Protein AF-A0AAX3ZYY3-F1 (afdb_monomer_lite)

Sequence (184 aa):
MIHAPAPELSEALLTHHAHDLWTPAPGLGPAYARIHLHLISGIQDDSELASTTGYSLRTVAAAKRVFQRLRLLPTTRSTDQTRRLQLHTAAQQIGVSGVLAARALRHVTERELFAWWTAELEWRRRPGKKRSGPRRHASDAIALPIEASPRARYGRFPTIGGRADYATARRIVTNYRSPRILAA

Organism: Rhodococcus erythropolis (NCBI:txid1833)

pLDDT: mean 82.77, std 15.9, range [35.09, 95.88]

Secondary structure (DSSP, 8-state):
---PPPP---HHHHHHHTSGGGSSSSS-HHHHHHHHHHHHTT---HHHHHHHH---HHHHHHHHHHHHHTT-S--TT--HHHHHHHHHHHHHHHT-TTHHHHHHHHHHHHHHHHHHHHHHHHHHH-TT----------TT----SPPPPHHHHH-SPPEETTEE-HHHHHHHHHHHHS------

Structure (mmCIF, N/CA/C/O backbone):
data_AF-A0AAX3ZYY3-F1
#
_entry.id   AF-A0AAX3ZYY3-F1
#
loop_
_atom_site.group_PDB
_atom_site.id
_atom_site.type_symbol
_atom_site.label_atom_id
_atom_site.label_alt_id
_atom_site.label_comp_id
_atom_site.label_asym_id
_atom_site.label_entity_id
_atom_site.label_seq_id
_atom_site.pdbx_PDB_ins_code
_atom_site.Cartn_x
_atom_site.Cartn_y
_atom_site.Cartn_z
_atom_site.occupancy
_atom_site.B_iso_or_equiv
_atom_site.auth_seq_id
_atom_site.auth_comp_id
_atom_site.auth_asym_id
_atom_site.auth_atom_id
_atom_site.pdbx_PDB_model_num
ATOM 1 N N . MET A 1 1 ? -33.308 5.688 1.028 1.00 37.75 1 MET A N 1
ATOM 2 C CA . MET A 1 1 ? -31.892 5.556 1.438 1.00 37.75 1 MET A CA 1
ATOM 3 C C . MET A 1 1 ? -31.294 6.949 1.491 1.00 37.75 1 MET A C 1
ATOM 5 O O . MET A 1 1 ? -31.029 7.518 0.443 1.00 37.75 1 MET A O 1
ATOM 9 N N . ILE A 1 2 ? -31.160 7.529 2.683 1.00 37.53 2 ILE A N 1
ATOM 10 C CA . ILE A 1 2 ? -30.456 8.802 2.861 1.00 37.53 2 ILE A CA 1
ATOM 11 C C . ILE A 1 2 ? -28.979 8.427 2.989 1.00 37.53 2 ILE A C 1
ATOM 13 O O . ILE A 1 2 ? -28.574 7.853 3.997 1.00 37.53 2 ILE A O 1
ATOM 17 N N . HIS A 1 3 ? -28.198 8.634 1.929 1.00 38.53 3 HIS A N 1
ATOM 18 C CA . HIS A 1 3 ? -26.747 8.535 2.029 1.00 38.53 3 HIS A CA 1
ATOM 19 C C . HIS A 1 3 ? -26.282 9.648 2.970 1.00 38.53 3 HIS A C 1
ATOM 21 O O . HIS A 1 3 ? -26.463 10.824 2.663 1.00 38.53 3 HIS A O 1
ATOM 27 N N . ALA A 1 4 ? -25.722 9.274 4.123 1.00 44.00 4 ALA A N 1
ATOM 28 C CA . ALA A 1 4 ? -24.971 10.204 4.956 1.00 44.00 4 ALA A CA 1
ATOM 29 C C . ALA A 1 4 ? -23.940 10.940 4.075 1.00 44.00 4 ALA A C 1
ATOM 31 O O . ALA A 1 4 ? -23.325 10.291 3.216 1.00 44.00 4 ALA A O 1
ATOM 32 N N . PRO A 1 5 ? -23.776 12.267 4.238 1.00 44.28 5 PRO A N 1
ATOM 33 C CA . PRO A 1 5 ? -22.807 13.029 3.463 1.00 44.28 5 PRO A CA 1
ATOM 34 C C . PRO A 1 5 ? -21.430 12.382 3.611 1.00 44.28 5 PRO A C 1
ATOM 36 O O . PRO A 1 5 ? -21.065 11.914 4.693 1.00 44.28 5 PRO A O 1
ATOM 39 N N . ALA A 1 6 ? -20.684 12.303 2.507 1.00 51.22 6 ALA A N 1
ATOM 40 C CA . ALA A 1 6 ? -19.315 11.816 2.557 1.00 51.22 6 ALA A CA 1
ATOM 41 C C . ALA A 1 6 ? -18.558 12.678 3.582 1.00 51.22 6 ALA A C 1
ATOM 43 O O . ALA A 1 6 ? -18.568 13.900 3.438 1.00 51.22 6 ALA A O 1
ATOM 44 N N . PRO A 1 7 ? -17.968 12.086 4.636 1.00 56.03 7 PRO A N 1
ATOM 45 C CA . PRO A 1 7 ? -17.267 12.871 5.638 1.00 56.03 7 PRO A CA 1
ATOM 46 C C . PRO A 1 7 ? -16.148 13.653 4.953 1.00 56.03 7 PRO A C 1
ATOM 48 O O . PRO A 1 7 ? -15.439 13.090 4.111 1.00 56.03 7 PRO A O 1
ATOM 51 N N . GLU A 1 8 ? -16.008 14.929 5.319 1.00 59.06 8 GLU A N 1
ATOM 52 C CA . GLU A 1 8 ? -14.867 15.775 4.964 1.00 59.06 8 GLU A CA 1
ATOM 53 C C . GLU A 1 8 ? -13.578 14.953 5.131 1.00 59.06 8 GLU A C 1
ATOM 55 O O . GLU A 1 8 ? -13.312 14.387 6.199 1.00 59.06 8 GLU A O 1
ATOM 60 N N . LEU A 1 9 ? -12.813 14.806 4.047 1.00 64.31 9 LEU A N 1
ATOM 61 C CA . LEU A 1 9 ? -11.576 14.028 4.039 1.00 64.31 9 LEU A CA 1
ATOM 62 C C . LEU A 1 9 ? -10.519 14.769 4.861 1.00 64.31 9 LEU A C 1
ATOM 64 O O . LEU A 1 9 ? -9.727 15.539 4.325 1.00 64.31 9 LEU A O 1
ATOM 68 N N . SER A 1 10 ? -10.504 14.536 6.171 1.00 79.44 10 SER A N 1
ATOM 69 C CA . SER A 1 10 ? -9.480 15.102 7.042 1.00 79.44 10 SER A CA 1
ATOM 70 C C . SER A 1 10 ? -8.121 14.451 6.776 1.00 79.44 10 SER A C 1
ATOM 72 O O . SER A 1 10 ? -8.015 13.252 6.490 1.00 79.44 10 SER A O 1
ATOM 74 N N . GLU A 1 11 ? -7.049 15.229 6.914 1.00 84.12 11 GLU A N 1
ATOM 75 C CA . GLU A 1 11 ? -5.672 14.728 6.815 1.00 84.12 11 GLU A CA 1
ATOM 76 C C . GLU A 1 11 ? -5.413 13.582 7.808 1.00 84.12 11 GLU A C 1
ATOM 78 O O . GLU A 1 11 ? -4.736 12.603 7.482 1.00 84.12 11 GLU A O 1
ATOM 83 N N . ALA A 1 12 ? -6.031 13.650 8.991 1.00 83.31 12 ALA A N 1
ATOM 84 C CA . ALA A 1 12 ? -5.991 12.591 9.993 1.00 83.31 12 ALA A CA 1
ATOM 85 C C . ALA A 1 12 ? -6.599 11.277 9.474 1.00 83.31 12 ALA A C 1
ATOM 87 O O . ALA A 1 12 ? -6.018 10.209 9.682 1.00 83.31 12 ALA A O 1
ATOM 88 N N . LEU A 1 13 ? -7.727 11.341 8.756 1.00 85.94 13 LEU A N 1
ATOM 89 C CA . LEU A 1 13 ? -8.352 10.168 8.148 1.00 85.94 13 LEU A CA 1
ATOM 90 C C . LEU A 1 13 ? -7.458 9.571 7.064 1.00 85.94 13 LEU A C 1
ATOM 92 O O . LEU A 1 13 ? -7.196 8.369 7.092 1.00 85.94 13 LEU A O 1
ATOM 96 N N . LEU A 1 14 ? -6.956 10.392 6.139 1.00 88.69 14 LEU A N 1
ATOM 97 C CA . LEU A 1 14 ? -6.084 9.921 5.059 1.00 88.69 14 LEU A CA 1
ATOM 98 C C . LEU A 1 14 ? -4.802 9.284 5.606 1.00 88.69 14 LEU A C 1
ATOM 100 O O . LEU A 1 14 ? -4.444 8.176 5.209 1.00 88.69 14 LEU A O 1
ATOM 104 N N . THR A 1 15 ? -4.165 9.938 6.578 1.00 89.44 15 THR A N 1
ATOM 105 C CA . THR A 1 15 ? -2.960 9.431 7.245 1.00 89.44 15 THR A CA 1
ATOM 106 C C . THR A 1 15 ? -3.237 8.117 7.967 1.00 89.44 15 THR A C 1
ATOM 108 O O . THR A 1 15 ? -2.436 7.186 7.890 1.00 89.44 15 THR A O 1
ATOM 111 N N . HIS A 1 16 ? -4.384 8.004 8.641 1.00 90.69 16 HIS A N 1
ATOM 112 C CA . HIS A 1 16 ? -4.760 6.768 9.314 1.00 90.69 16 HIS A CA 1
ATOM 113 C C . HIS A 1 16 ? -4.977 5.624 8.319 1.00 90.69 16 HIS A C 1
ATOM 115 O O . HIS A 1 16 ? -4.446 4.534 8.519 1.00 90.69 16 HIS A O 1
ATOM 121 N N . HIS A 1 17 ? -5.707 5.884 7.231 1.00 91.25 17 HIS A N 1
ATOM 122 C CA . HIS A 1 17 ? -6.009 4.915 6.175 1.00 91.25 17 HIS A CA 1
ATOM 123 C C . HIS A 1 17 ? -4.787 4.498 5.346 1.00 91.25 17 HIS A C 1
ATOM 125 O O . HIS A 1 17 ? -4.808 3.424 4.749 1.00 91.25 17 HIS A O 1
ATOM 131 N N . ALA A 1 18 ? -3.723 5.304 5.327 1.00 90.75 18 ALA A N 1
ATOM 132 C CA . ALA A 1 18 ? -2.483 5.003 4.616 1.00 90.75 18 ALA A CA 1
ATOM 133 C C . ALA A 1 18 ? -1.653 3.870 5.255 1.00 90.75 18 ALA A C 1
ATOM 135 O O . ALA A 1 18 ? -0.623 3.486 4.706 1.00 90.75 18 ALA A O 1
ATOM 136 N N . HIS A 1 19 ? -2.068 3.327 6.403 1.00 92.94 19 HIS A N 1
ATOM 137 C CA . HIS A 1 19 ? -1.375 2.214 7.046 1.00 92.94 19 HIS A CA 1
ATOM 138 C C . HIS A 1 19 ? -1.683 0.861 6.373 1.00 92.94 19 HIS A C 1
ATOM 140 O O . HIS A 1 19 ? -2.838 0.551 6.077 1.00 92.94 19 HIS A O 1
ATOM 146 N N . ASP A 1 20 ? -0.663 0.004 6.222 1.00 93.19 20 ASP A N 1
ATOM 147 C CA . ASP A 1 20 ? -0.745 -1.307 5.547 1.00 93.19 20 ASP A CA 1
ATOM 148 C C . ASP A 1 20 ? -1.885 -2.207 6.057 1.00 93.19 20 ASP A C 1
ATOM 150 O O . ASP A 1 20 ? -2.526 -2.919 5.281 1.00 93.19 20 ASP A O 1
ATOM 154 N N . LEU A 1 21 ? -2.164 -2.141 7.363 1.00 94.75 21 LEU A N 1
ATOM 155 C CA . LEU A 1 21 ? -3.219 -2.899 8.047 1.00 94.75 21 LEU A CA 1
ATOM 156 C C . LEU A 1 21 ? -4.602 -2.743 7.392 1.00 94.75 21 LEU A C 1
ATOM 158 O O . LEU A 1 21 ? -5.407 -3.676 7.401 1.00 94.75 21 LEU A O 1
ATOM 162 N N . TRP A 1 22 ? -4.876 -1.571 6.820 1.00 95.06 22 TRP A N 1
ATOM 163 C CA . TRP A 1 22 ? -6.176 -1.218 6.252 1.00 95.06 22 TRP A CA 1
ATOM 164 C C . TRP A 1 22 ? -6.321 -1.585 4.779 1.00 95.06 22 TRP A C 1
ATOM 166 O O . TRP A 1 22 ? -7.361 -1.313 4.172 1.00 95.06 22 TRP A O 1
ATOM 176 N N . THR A 1 23 ? -5.307 -2.224 4.194 1.00 92.25 23 THR A N 1
ATOM 177 C CA . THR A 1 23 ? -5.391 -2.735 2.828 1.00 92.25 23 THR A CA 1
ATOM 178 C C . THR A 1 23 ? -6.540 -3.753 2.733 1.00 92.25 23 THR A C 1
ATOM 180 O O . THR A 1 23 ? -6.694 -4.578 3.637 1.00 92.25 23 THR A O 1
ATOM 183 N N . PRO A 1 24 ? -7.363 -3.732 1.667 1.00 88.69 24 PRO A N 1
ATOM 184 C CA . PRO A 1 24 ? -8.298 -4.822 1.386 1.00 88.69 24 PRO A CA 1
ATOM 185 C C . PRO A 1 24 ? -7.553 -6.161 1.297 1.00 88.69 24 PRO A C 1
ATOM 187 O O . PRO A 1 24 ? -6.390 -6.151 0.902 1.00 88.69 24 PRO A O 1
ATOM 190 N N . ALA A 1 25 ? -8.218 -7.260 1.676 1.00 83.62 25 ALA A N 1
ATOM 191 C CA . ALA A 1 25 ? -7.720 -8.643 1.773 1.00 83.62 25 ALA A CA 1
ATOM 192 C C . ALA A 1 25 ? -6.275 -8.880 1.252 1.00 83.62 25 ALA A C 1
ATOM 194 O O . ALA A 1 25 ? -6.029 -8.718 0.053 1.00 83.62 25 ALA A O 1
ATOM 195 N N . PRO A 1 26 ? -5.321 -9.287 2.118 1.00 84.81 26 PRO A N 1
ATOM 196 C CA . PRO A 1 26 ? -5.533 -9.956 3.409 1.00 84.81 26 PRO A CA 1
ATOM 197 C C . PRO A 1 26 ? -5.640 -9.040 4.648 1.00 84.81 26 PRO A C 1
ATOM 199 O O . PRO A 1 26 ? -5.722 -9.546 5.762 1.00 84.81 26 PRO A O 1
ATOM 202 N N . GLY A 1 27 ? -5.652 -7.711 4.490 1.00 90.88 27 GLY A N 1
ATOM 203 C CA . GLY A 1 27 ? -5.801 -6.781 5.620 1.00 90.88 27 GLY A CA 1
ATOM 204 C C . GLY A 1 27 ? -7.240 -6.629 6.132 1.00 90.88 27 GLY A C 1
ATOM 205 O O . GLY A 1 27 ? -8.172 -7.276 5.651 1.00 90.88 27 GLY A O 1
ATOM 206 N N . LEU A 1 28 ? -7.427 -5.741 7.115 1.00 92.81 28 LEU A N 1
ATOM 207 C CA . LEU A 1 28 ? -8.724 -5.491 7.767 1.00 92.81 28 LEU A CA 1
ATOM 208 C C . LEU A 1 28 ? -9.665 -4.610 6.930 1.00 92.81 28 LEU A C 1
ATOM 210 O O . LEU A 1 28 ? -10.875 -4.584 7.156 1.00 92.81 28 LEU A O 1
ATOM 214 N N . GLY A 1 29 ? -9.116 -3.892 5.952 1.00 93.50 29 GLY A N 1
ATOM 215 C CA . GLY A 1 29 ? -9.883 -3.049 5.047 1.00 93.50 29 GLY A CA 1
ATOM 216 C C . GLY A 1 29 ? -10.293 -1.677 5.612 1.00 93.50 29 GLY A C 1
ATOM 217 O O . GLY A 1 29 ? -10.111 -1.369 6.795 1.00 93.50 29 GLY A O 1
ATOM 218 N N . PRO A 1 30 ? -10.894 -0.832 4.754 1.00 91.69 30 PRO A N 1
ATOM 219 C CA . PRO A 1 30 ? -11.186 0.568 5.065 1.00 91.69 30 PRO A CA 1
ATOM 220 C C . PRO A 1 30 ? -12.341 0.756 6.058 1.00 91.69 30 PRO A C 1
ATOM 222 O O . PRO A 1 30 ? -12.403 1.778 6.739 1.00 91.69 30 PRO A O 1
ATOM 225 N N . ALA A 1 31 ? -13.259 -0.210 6.165 1.00 92.25 31 ALA A N 1
ATOM 226 C CA . ALA A 1 31 ? -14.352 -0.136 7.134 1.00 92.25 31 ALA A CA 1
ATOM 227 C C . ALA A 1 31 ? -13.833 -0.194 8.575 1.00 92.25 31 ALA A C 1
ATOM 229 O O . ALA A 1 31 ? -14.224 0.615 9.414 1.00 92.25 31 ALA A O 1
ATOM 230 N N . TYR A 1 32 ? -12.884 -1.094 8.833 1.00 94.44 32 TYR A N 1
ATOM 231 C CA . TYR A 1 32 ? -12.258 -1.252 10.141 1.00 94.44 32 TYR A CA 1
ATOM 232 C C . TYR A 1 32 ? -11.388 -0.035 10.471 1.00 94.44 32 TYR A C 1
ATOM 234 O O . TYR A 1 32 ? -11.447 0.455 11.592 1.00 94.44 32 TYR A O 1
ATOM 242 N N . ALA A 1 33 ? -10.676 0.521 9.487 1.00 94.19 33 ALA A N 1
ATOM 243 C CA . ALA A 1 33 ? -9.914 1.760 9.655 1.00 94.19 33 ALA A CA 1
ATOM 244 C C . ALA A 1 33 ? -10.792 2.926 10.137 1.00 94.19 33 ALA A C 1
ATOM 246 O O . ALA A 1 33 ? -10.443 3.620 11.089 1.00 94.19 33 ALA A O 1
ATOM 247 N N . ARG A 1 34 ? -11.974 3.107 9.530 1.00 93.00 34 ARG A N 1
ATOM 248 C CA . ARG A 1 34 ? -12.929 4.151 9.933 1.00 93.00 34 ARG A CA 1
ATOM 249 C C . ARG A 1 34 ? -13.438 3.962 11.356 1.00 93.00 34 ARG A C 1
ATOM 251 O O . ARG A 1 34 ? -13.480 4.931 12.107 1.00 93.00 34 ARG A O 1
ATOM 258 N N . ILE A 1 35 ? -13.822 2.739 11.721 1.00 94.12 35 ILE A N 1
ATOM 259 C CA . ILE A 1 35 ? -14.306 2.434 13.076 1.00 94.12 35 ILE A CA 1
ATOM 260 C C . ILE A 1 35 ? -13.182 2.663 14.091 1.00 94.12 35 ILE A C 1
ATOM 262 O O . ILE A 1 35 ? -13.400 3.310 15.110 1.00 94.12 35 ILE A O 1
ATOM 266 N N . HIS A 1 36 ? -11.968 2.197 13.790 1.00 94.25 36 HIS A N 1
ATOM 267 C CA . HIS A 1 36 ? -10.803 2.389 14.647 1.00 94.25 36 HIS A CA 1
ATOM 268 C C . HIS A 1 36 ? -10.455 3.874 14.825 1.00 94.25 36 HIS A C 1
ATOM 270 O O . HIS A 1 36 ? -10.159 4.291 15.940 1.00 94.25 36 HIS A O 1
ATOM 276 N N . LEU A 1 37 ? -10.538 4.686 13.765 1.00 92.62 37 LEU A N 1
ATOM 277 C CA . LEU A 1 37 ? -10.298 6.128 13.847 1.00 92.62 37 LEU A CA 1
ATOM 278 C C . LEU A 1 37 ? -11.258 6.813 14.832 1.00 92.62 37 LEU A C 1
ATOM 280 O O . LEU A 1 37 ? -10.810 7.547 15.704 1.00 92.62 37 LEU A O 1
ATOM 284 N N . HIS A 1 38 ? -12.559 6.528 14.747 1.00 91.44 38 HIS A N 1
ATOM 285 C CA . HIS A 1 38 ? -13.545 7.107 15.668 1.00 91.44 38 HIS A CA 1
ATOM 286 C C . HIS A 1 38 ? -13.366 6.593 17.103 1.00 91.44 38 HIS A C 1
ATOM 288 O O . HIS A 1 38 ? -13.511 7.354 18.059 1.00 91.44 38 HIS A O 1
ATOM 294 N N . LEU A 1 39 ? -12.961 5.328 17.247 1.00 91.50 39 LEU A N 1
ATOM 295 C CA . LEU A 1 39 ? -12.641 4.722 18.535 1.00 91.50 39 LEU A CA 1
ATOM 296 C C . LEU A 1 39 ? -11.462 5.434 19.225 1.00 91.50 39 LEU A C 1
ATOM 298 O O . LEU A 1 39 ? -11.526 5.697 20.424 1.00 91.50 39 LEU A O 1
ATOM 302 N N . ILE A 1 40 ? -10.399 5.786 18.486 1.00 90.25 40 ILE A N 1
ATOM 303 C CA . ILE A 1 40 ? -9.256 6.538 19.040 1.00 90.25 40 ILE A CA 1
ATOM 304 C C . ILE A 1 40 ? -9.545 8.034 19.221 1.00 90.25 40 ILE A C 1
ATOM 306 O O . ILE A 1 40 ? -8.867 8.677 20.017 1.00 90.25 40 ILE A O 1
ATOM 310 N N . SER A 1 41 ? -10.548 8.579 18.526 1.00 87.81 41 SER A N 1
ATOM 311 C CA . SER A 1 41 ? -11.039 9.950 18.722 1.00 87.81 41 SER A CA 1
ATOM 312 C C . SER A 1 41 ? -11.923 10.112 19.964 1.00 87.81 41 SER A C 1
ATOM 314 O O . SER A 1 41 ? -12.223 11.241 20.335 1.00 87.81 41 SER A O 1
ATOM 316 N N . GLY A 1 42 ? -12.314 9.013 20.622 1.00 87.00 42 GLY A N 1
ATOM 317 C CA . GLY A 1 42 ? -13.005 9.034 21.916 1.00 87.00 42 GLY A CA 1
ATOM 318 C C . GLY A 1 42 ? -14.383 8.373 21.935 1.00 87.00 42 GLY A C 1
ATOM 319 O O . GLY A 1 42 ? -14.897 8.123 23.021 1.00 87.00 42 GLY A O 1
ATOM 320 N N . ILE A 1 43 ? -14.953 8.016 20.781 1.00 89.44 43 ILE A N 1
ATOM 321 C CA . ILE A 1 43 ? -16.280 7.387 20.702 1.00 89.44 43 ILE A CA 1
ATOM 322 C C . ILE A 1 43 ? -16.158 5.902 21.072 1.00 89.44 43 ILE A C 1
ATOM 324 O O . ILE A 1 43 ? -15.645 5.107 20.286 1.00 89.44 43 ILE A O 1
ATOM 328 N N . GLN A 1 44 ? -16.596 5.520 22.276 1.00 87.69 44 GLN A N 1
ATOM 329 C CA . GLN A 1 44 ? -16.489 4.134 22.769 1.00 87.69 44 GLN A CA 1
ATOM 330 C C . GLN A 1 44 ? -17.781 3.322 22.634 1.00 87.69 44 GLN A C 1
ATOM 332 O O . GLN A 1 44 ? -17.714 2.085 22.598 1.00 87.69 44 GLN A O 1
ATOM 337 N N . ASP A 1 45 ? -18.930 4.002 22.583 1.00 92.56 45 ASP A N 1
ATOM 338 C CA . ASP A 1 45 ? -20.242 3.369 22.514 1.00 92.56 45 ASP A CA 1
ATOM 339 C C . ASP A 1 45 ? -20.505 2.750 21.133 1.00 92.56 45 ASP A C 1
ATOM 341 O O . ASP A 1 45 ? -20.208 3.337 20.091 1.00 92.56 45 ASP A O 1
ATOM 345 N N . ASP A 1 46 ? -21.066 1.540 21.121 1.00 93.38 46 ASP A N 1
ATOM 346 C CA . ASP A 1 46 ? -21.279 0.779 19.885 1.00 93.38 46 ASP A CA 1
ATOM 347 C C . ASP A 1 46 ? -22.369 1.408 19.007 1.00 93.38 46 ASP A C 1
ATOM 349 O O . ASP A 1 46 ? -22.254 1.385 17.777 1.00 93.38 46 ASP A O 1
ATOM 353 N N . SER A 1 47 ? -23.416 1.968 19.622 1.00 93.12 47 SER A N 1
ATOM 354 C CA . SER A 1 47 ? -24.524 2.600 18.904 1.00 93.12 47 SER A CA 1
ATOM 355 C C . SER A 1 47 ? -24.107 3.934 18.297 1.00 93.12 47 SER A C 1
ATOM 357 O O . SER A 1 47 ? -24.398 4.182 17.125 1.00 93.12 47 SER A O 1
ATOM 359 N N . GLU A 1 48 ? -23.319 4.714 19.034 1.00 92.38 48 GLU A N 1
ATOM 360 C CA . GLU A 1 48 ? -22.733 5.967 18.565 1.00 92.38 48 GLU A CA 1
ATOM 361 C C . GLU A 1 48 ? -21.708 5.734 17.442 1.00 92.38 48 GLU A C 1
ATOM 363 O O . GLU A 1 48 ? -21.699 6.440 16.431 1.00 92.38 48 GLU A O 1
ATOM 368 N N . LEU A 1 49 ? -20.874 4.692 17.546 1.00 92.44 49 LEU A N 1
ATOM 369 C CA . LEU A 1 49 ? -19.976 4.292 16.458 1.00 92.44 49 LEU A CA 1
ATOM 370 C C . LEU A 1 49 ? -20.753 3.887 15.203 1.00 92.44 49 LEU A C 1
ATOM 372 O O . LEU A 1 49 ? -20.366 4.270 14.096 1.00 92.44 49 LEU A O 1
ATOM 376 N N . ALA A 1 50 ? -21.831 3.115 15.349 1.00 93.62 50 ALA A N 1
ATOM 377 C CA . ALA A 1 50 ? -22.654 2.684 14.224 1.00 93.62 50 ALA A CA 1
ATOM 378 C C . ALA A 1 50 ? -23.334 3.873 13.528 1.00 93.62 50 ALA A C 1
ATOM 380 O O . ALA A 1 50 ? -23.258 3.983 12.302 1.00 93.62 50 ALA A O 1
ATOM 381 N N . SER A 1 51 ? -23.928 4.798 14.292 1.00 92.69 51 SER A N 1
ATOM 382 C CA . SER A 1 51 ? -24.571 5.994 13.736 1.00 92.69 51 SER A CA 1
ATOM 383 C C . SER A 1 51 ? -23.568 6.928 13.060 1.00 92.69 51 SER A C 1
ATOM 385 O O . SER A 1 51 ? -23.847 7.440 11.979 1.00 92.69 51 SER A O 1
ATOM 387 N N . THR A 1 52 ? -22.384 7.108 13.652 1.00 91.06 52 THR A N 1
ATOM 388 C CA . THR A 1 52 ? -21.364 8.044 13.148 1.00 91.06 52 THR A CA 1
ATOM 389 C C . THR A 1 52 ? -20.649 7.500 11.914 1.00 91.06 52 THR A C 1
ATOM 391 O O . THR A 1 52 ? -20.409 8.220 10.948 1.00 91.06 52 THR A O 1
ATOM 394 N N . THR A 1 53 ? -20.303 6.209 11.914 1.00 89.75 53 THR A N 1
ATOM 395 C CA . THR A 1 53 ? -19.581 5.589 10.791 1.00 89.75 53 THR A CA 1
ATOM 396 C C . THR A 1 53 ? -20.498 5.113 9.664 1.00 89.75 53 THR A C 1
ATOM 398 O O . THR A 1 53 ? -20.015 4.851 8.560 1.00 89.75 53 THR A O 1
ATOM 401 N N . GLY A 1 54 ? -21.801 4.980 9.932 1.00 92.69 54 GLY A N 1
ATOM 402 C CA . GLY A 1 54 ? -22.794 4.435 9.005 1.00 92.69 54 GLY A CA 1
ATOM 403 C C . GLY A 1 54 ? -22.735 2.911 8.845 1.00 92.69 54 GLY A C 1
ATOM 404 O O . GLY A 1 54 ? -23.398 2.362 7.964 1.00 92.69 54 GLY A O 1
ATOM 405 N N . TYR A 1 55 ? -21.940 2.209 9.660 1.00 94.12 55 TYR A N 1
ATOM 406 C CA . TYR A 1 55 ? -21.861 0.747 9.644 1.00 94.12 55 TYR A CA 1
ATOM 407 C C . TYR A 1 55 ? -22.855 0.110 10.616 1.00 94.12 55 TYR A C 1
ATOM 409 O O . TYR A 1 55 ? -23.223 0.683 11.634 1.00 94.12 55 TYR A O 1
ATOM 417 N N . SER A 1 56 ? -23.263 -1.128 10.327 1.00 94.69 56 SER A N 1
ATOM 418 C CA . SER A 1 56 ? -24.151 -1.873 11.224 1.00 94.69 56 SER A CA 1
ATOM 419 C C . SER A 1 56 ? -23.489 -2.164 12.579 1.00 94.69 56 SER A C 1
ATOM 421 O O . SER A 1 56 ? -22.280 -2.408 12.642 1.00 94.69 56 SER A O 1
ATOM 423 N N . LEU A 1 57 ? -24.292 -2.271 13.644 1.00 95.25 57 LEU A N 1
ATOM 424 C CA . LEU A 1 57 ? -23.835 -2.722 14.970 1.00 95.25 57 LEU A CA 1
ATOM 425 C C . LEU A 1 57 ? -23.072 -4.052 14.907 1.00 95.25 57 LEU A C 1
ATOM 427 O O . LEU A 1 57 ? -22.069 -4.237 15.591 1.00 95.25 57 LEU A O 1
ATOM 431 N N . ARG A 1 58 ? -23.498 -4.972 14.031 1.00 95.12 58 ARG A N 1
ATOM 432 C CA . ARG A 1 58 ? -22.807 -6.250 13.808 1.00 95.12 58 ARG A CA 1
ATOM 433 C C . ARG A 1 58 ? -21.379 -6.039 13.299 1.00 95.12 58 ARG A C 1
ATOM 435 O O . ARG A 1 58 ? -20.466 -6.727 13.753 1.00 95.12 58 ARG A O 1
ATOM 442 N N . THR A 1 59 ? -21.187 -5.102 12.372 1.00 94.69 59 THR A N 1
ATOM 443 C CA . THR A 1 59 ? -19.870 -4.742 11.830 1.00 94.69 59 THR A CA 1
ATOM 444 C C . THR A 1 59 ? -18.999 -4.089 12.901 1.00 94.69 59 THR A C 1
ATOM 446 O O . THR A 1 59 ? -17.842 -4.473 13.048 1.00 94.69 59 THR A O 1
ATOM 449 N N . VAL A 1 60 ? -19.556 -3.160 13.686 1.00 95.88 60 VAL A N 1
ATOM 450 C CA . VAL A 1 60 ? -18.848 -2.493 14.794 1.00 95.88 60 VAL A CA 1
ATOM 451 C C . VAL A 1 60 ? -18.403 -3.503 15.853 1.00 95.88 60 VAL A C 1
ATOM 453 O O . VAL A 1 60 ? -17.223 -3.550 16.202 1.00 95.88 60 VAL A O 1
ATOM 456 N N . ALA A 1 61 ? -19.297 -4.390 16.291 1.00 95.69 61 ALA A N 1
ATOM 457 C CA . ALA A 1 61 ? -18.976 -5.436 17.258 1.00 95.69 61 ALA A CA 1
ATOM 458 C C . ALA A 1 61 ? -17.905 -6.407 16.730 1.00 95.69 61 ALA A C 1
ATOM 460 O O . ALA A 1 61 ? -16.982 -6.788 17.456 1.00 95.69 61 ALA A O 1
ATOM 461 N N . ALA A 1 62 ? -17.987 -6.799 15.454 1.00 95.62 62 ALA A N 1
ATOM 462 C CA . ALA A 1 62 ? -16.962 -7.624 14.818 1.00 95.62 62 ALA A CA 1
ATOM 463 C C . ALA A 1 62 ? -15.603 -6.905 14.766 1.00 95.62 62 ALA A C 1
ATOM 465 O O . ALA A 1 62 ? -14.577 -7.519 15.067 1.00 95.62 62 ALA A O 1
ATOM 466 N N . ALA A 1 63 ? -15.593 -5.608 14.448 1.00 95.31 63 ALA A N 1
ATOM 467 C CA . ALA A 1 63 ? -14.389 -4.787 14.442 1.00 95.31 63 ALA A CA 1
ATOM 468 C C . ALA A 1 63 ? -13.756 -4.689 15.836 1.00 95.31 63 ALA A C 1
ATOM 470 O O . ALA A 1 63 ? -12.575 -4.998 15.980 1.00 95.31 63 ALA A O 1
ATOM 471 N N . LYS A 1 64 ? -14.538 -4.390 16.883 1.00 95.31 64 LYS A N 1
ATOM 472 C CA . LYS A 1 64 ? -14.038 -4.328 18.269 1.00 95.31 64 LYS A CA 1
ATOM 473 C C . LYS A 1 64 ? -13.436 -5.652 18.737 1.00 95.31 64 LYS A C 1
ATOM 475 O O . LYS A 1 64 ? -12.368 -5.643 19.343 1.00 95.31 64 LYS A O 1
ATOM 480 N N . ARG A 1 65 ? -14.042 -6.797 18.396 1.00 95.81 65 ARG A N 1
ATOM 481 C CA . ARG A 1 65 ? -13.467 -8.126 18.698 1.00 95.81 65 ARG A CA 1
ATOM 482 C C . ARG A 1 65 ? -12.108 -8.337 18.030 1.00 95.81 65 ARG A C 1
ATOM 484 O O . ARG A 1 65 ? -11.194 -8.887 18.644 1.00 95.81 65 ARG A O 1
ATOM 491 N N . VAL A 1 66 ? -11.963 -7.902 16.779 1.00 95.44 66 VAL A N 1
ATOM 492 C CA . VAL A 1 66 ? -10.683 -7.960 16.059 1.00 95.44 66 VAL A CA 1
ATOM 493 C C . VAL A 1 66 ? -9.661 -7.013 16.689 1.00 95.44 66 VAL A C 1
ATOM 495 O O . VAL A 1 66 ? -8.531 -7.427 16.940 1.00 95.44 66 VAL A O 1
ATOM 498 N N . PHE A 1 67 ? -10.053 -5.783 17.026 1.00 95.44 67 PHE A N 1
ATOM 499 C CA . PHE A 1 67 ? -9.169 -4.823 17.690 1.00 95.44 67 PHE A CA 1
ATOM 500 C C . PHE A 1 67 ? -8.710 -5.313 19.057 1.00 95.44 67 PHE A C 1
ATOM 502 O O . PHE A 1 67 ? -7.538 -5.176 19.385 1.00 95.44 67 PHE A O 1
ATOM 509 N N . GLN A 1 68 ? -9.588 -5.950 19.828 1.00 95.00 68 GLN A N 1
ATOM 510 C CA . GLN A 1 68 ? -9.220 -6.559 21.101 1.00 95.00 68 GLN A CA 1
ATOM 511 C C . GLN A 1 68 ? -8.159 -7.650 20.913 1.00 95.00 68 GLN A C 1
ATOM 513 O O . GLN A 1 68 ? -7.141 -7.642 21.604 1.00 95.00 68 GLN A O 1
ATOM 518 N N . ARG A 1 69 ? -8.352 -8.549 19.938 1.00 95.06 69 ARG A N 1
ATOM 519 C CA . ARG A 1 69 ? -7.396 -9.624 19.623 1.00 95.06 69 ARG A CA 1
ATOM 520 C C . ARG A 1 69 ? -6.025 -9.083 19.210 1.00 95.06 69 ARG A C 1
ATOM 522 O O . ARG A 1 69 ? -5.009 -9.638 19.611 1.00 95.06 69 ARG A O 1
ATOM 529 N N . LEU A 1 70 ? -6.008 -7.999 18.438 1.00 94.06 70 LEU A N 1
ATOM 530 C CA . LEU A 1 70 ? -4.795 -7.362 17.918 1.00 94.06 70 LEU A CA 1
ATOM 531 C C . LEU A 1 70 ? -4.232 -6.268 18.840 1.00 94.06 70 LEU A C 1
ATOM 533 O O . LEU A 1 70 ? -3.264 -5.607 18.476 1.00 94.06 70 LEU A O 1
ATOM 537 N N . ARG A 1 71 ? -4.824 -6.065 20.028 1.00 93.00 71 ARG A N 1
ATOM 538 C CA . ARG A 1 71 ? -4.438 -5.023 20.999 1.00 93.00 71 ARG A CA 1
ATOM 539 C C . ARG A 1 71 ? -4.454 -3.598 20.415 1.00 93.00 71 ARG A C 1
ATOM 541 O O . ARG A 1 71 ? -3.587 -2.786 20.720 1.00 93.00 71 ARG A O 1
ATOM 548 N N . LEU A 1 72 ? -5.463 -3.307 19.594 1.00 93.62 72 LEU A N 1
ATOM 549 C CA . LEU A 1 72 ? -5.704 -2.015 18.935 1.00 93.62 72 LEU A CA 1
ATOM 550 C C . LEU A 1 72 ? -6.779 -1.163 19.630 1.00 93.62 72 LEU A C 1
ATOM 552 O O . LEU A 1 72 ? -7.184 -0.132 19.106 1.00 93.62 72 LEU A O 1
ATOM 556 N N . LEU A 1 73 ? -7.290 -1.587 20.789 1.00 91.69 73 LEU A N 1
ATOM 557 C CA . LEU A 1 73 ? -8.222 -0.758 21.553 1.00 91.69 73 LEU A CA 1
ATOM 558 C C . LEU A 1 73 ? -7.483 0.447 22.168 1.00 91.69 73 LEU A C 1
ATOM 560 O O . LEU A 1 73 ? -6.355 0.288 22.651 1.00 91.69 73 LEU A O 1
ATOM 564 N N . PRO A 1 74 ? -8.096 1.643 22.181 1.00 85.00 74 PRO A N 1
ATOM 565 C CA . PRO A 1 74 ? -7.486 2.826 22.768 1.00 85.00 74 PRO A CA 1
ATOM 566 C C . PRO A 1 74 ? -7.219 2.606 24.257 1.00 85.00 74 PRO A C 1
ATOM 568 O O . PRO A 1 74 ? -8.017 2.023 24.985 1.00 85.00 74 PRO A O 1
ATOM 571 N N . THR A 1 75 ? -6.070 3.090 24.716 1.00 82.25 75 THR A N 1
ATOM 572 C CA . THR A 1 75 ? -5.699 3.114 26.135 1.00 82.25 75 THR A CA 1
ATOM 573 C C . THR A 1 75 ? -5.483 4.564 26.542 1.00 82.25 75 THR A C 1
ATOM 575 O O . THR A 1 75 ? -4.899 5.329 25.774 1.00 82.25 75 THR A O 1
ATOM 578 N N . THR A 1 76 ? -5.894 4.935 27.756 1.00 71.75 76 THR A N 1
ATOM 579 C CA . THR A 1 76 ? -5.854 6.313 28.290 1.00 71.75 76 THR A CA 1
ATOM 580 C C . THR A 1 76 ? -4.473 6.978 28.270 1.00 71.75 76 THR A C 1
ATOM 582 O O . THR A 1 76 ? -4.387 8.194 28.387 1.00 71.75 76 THR A O 1
ATOM 585 N N . ARG A 1 77 ? -3.386 6.213 28.098 1.00 70.50 77 ARG A N 1
ATOM 586 C CA . ARG A 1 77 ? -1.997 6.711 28.050 1.00 70.50 77 ARG A CA 1
ATOM 587 C C . ARG A 1 77 ? -1.303 6.543 26.689 1.00 70.50 77 ARG A C 1
ATOM 589 O O . ARG A 1 77 ? -0.084 6.663 26.616 1.00 70.50 77 ARG A O 1
ATOM 596 N N . SER A 1 78 ? -2.025 6.200 25.621 1.00 76.50 78 SER A N 1
ATOM 597 C CA . SER A 1 78 ? -1.385 5.877 24.336 1.00 76.50 78 SER A CA 1
ATOM 598 C C . SER A 1 78 ? -1.058 7.128 23.511 1.00 76.50 78 SER A C 1
ATOM 600 O O . SER A 1 78 ? -1.955 7.836 23.049 1.00 76.50 78 SER A O 1
ATOM 602 N N . THR A 1 79 ? 0.232 7.382 23.284 1.00 84.75 79 THR A N 1
ATOM 603 C CA . THR A 1 79 ? 0.711 8.437 22.376 1.00 84.75 79 THR A CA 1
ATOM 604 C C . THR A 1 79 ? 0.512 8.043 20.906 1.00 84.75 79 THR A C 1
ATOM 606 O O . THR A 1 79 ? 0.322 6.866 20.582 1.00 84.75 79 THR A O 1
ATOM 609 N N . ASP A 1 80 ? 0.595 9.010 19.981 1.00 83.56 80 ASP A N 1
ATOM 610 C CA . ASP A 1 80 ? 0.543 8.729 18.533 1.00 83.56 80 ASP A CA 1
ATOM 611 C C . ASP A 1 80 ? 1.616 7.721 18.099 1.00 83.56 80 ASP A C 1
ATOM 613 O O . ASP A 1 80 ? 1.356 6.841 17.275 1.00 83.56 80 ASP A O 1
ATOM 617 N N . GLN A 1 81 ? 2.815 7.812 18.680 1.0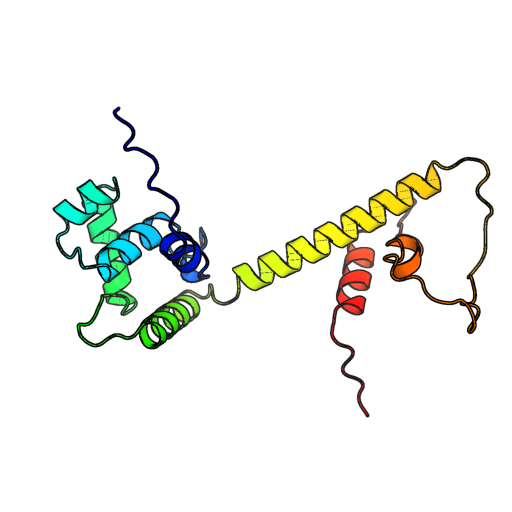0 85.38 81 GLN A N 1
ATOM 618 C CA . GLN A 1 81 ? 3.916 6.896 18.396 1.00 85.38 81 GLN A CA 1
ATOM 619 C C . GLN A 1 81 ? 3.587 5.465 18.833 1.00 85.38 81 GLN A C 1
ATOM 621 O O . GLN A 1 81 ? 3.752 4.533 18.045 1.00 85.38 81 GLN A O 1
ATOM 626 N N . THR A 1 82 ? 3.069 5.285 20.051 1.00 88.81 82 THR A N 1
ATOM 627 C CA . THR A 1 82 ? 2.653 3.967 20.550 1.00 88.81 82 THR A CA 1
ATOM 628 C C . THR A 1 82 ? 1.568 3.361 19.663 1.00 88.81 82 THR A C 1
ATOM 630 O O . THR A 1 82 ? 1.656 2.188 19.303 1.00 88.81 82 THR A O 1
ATOM 633 N N . ARG A 1 83 ? 0.593 4.166 19.219 1.00 87.75 83 ARG A N 1
ATOM 634 C CA . ARG A 1 83 ? -0.451 3.715 18.285 1.00 87.75 83 ARG A CA 1
ATOM 635 C C . ARG A 1 83 ? 0.117 3.276 16.937 1.00 87.75 83 ARG A C 1
ATOM 637 O O . ARG A 1 83 ? -0.281 2.234 16.422 1.00 87.75 83 ARG A O 1
ATOM 644 N N . ARG A 1 84 ? 1.080 4.012 16.372 1.00 88.19 84 ARG A N 1
ATOM 645 C CA . ARG A 1 84 ? 1.757 3.602 15.125 1.00 88.19 84 ARG A CA 1
ATOM 646 C C . ARG A 1 84 ? 2.477 2.260 15.285 1.00 88.19 84 ARG A C 1
ATOM 648 O O . ARG A 1 84 ? 2.362 1.408 14.409 1.00 88.19 84 ARG A O 1
ATOM 655 N N . LEU A 1 85 ? 3.157 2.040 16.412 1.00 90.81 85 LEU A N 1
ATOM 656 C CA . LEU A 1 85 ? 3.822 0.766 16.708 1.00 90.81 85 LEU A CA 1
ATOM 657 C C . LEU A 1 85 ? 2.826 -0.392 16.879 1.00 90.81 85 LEU A C 1
ATOM 659 O O . LEU A 1 85 ? 3.075 -1.490 16.381 1.00 90.81 85 LEU A O 1
ATOM 663 N N . GLN A 1 86 ? 1.682 -0.153 17.526 1.00 92.50 86 GLN A N 1
ATOM 664 C CA . GLN A 1 86 ? 0.605 -1.142 17.654 1.00 92.50 86 GLN A CA 1
ATOM 665 C C . GLN A 1 86 ? 0.034 -1.536 16.287 1.00 92.50 86 GLN A C 1
ATOM 667 O O . GLN A 1 86 ? -0.086 -2.725 15.993 1.00 92.50 86 GLN A O 1
ATOM 672 N N . LEU A 1 87 ? -0.248 -0.556 15.422 1.00 93.00 87 LEU A N 1
ATOM 673 C CA . LEU A 1 87 ? -0.715 -0.810 14.057 1.00 93.00 87 LEU A CA 1
ATOM 674 C C . LEU A 1 87 ? 0.317 -1.600 13.247 1.00 93.00 87 LEU A C 1
ATOM 676 O O . LEU A 1 87 ? -0.050 -2.554 12.558 1.00 93.00 87 LEU A O 1
ATOM 680 N N . HIS A 1 88 ? 1.601 -1.248 13.356 1.00 93.56 88 HIS A N 1
ATOM 681 C CA . HIS A 1 88 ? 2.677 -1.970 12.683 1.00 93.56 88 HIS A CA 1
ATOM 682 C C . HIS A 1 88 ? 2.786 -3.420 13.175 1.00 93.56 88 HIS A C 1
ATOM 684 O O . HIS A 1 88 ? 2.856 -4.343 12.366 1.00 93.56 88 HIS A O 1
ATOM 690 N N . THR A 1 89 ? 2.714 -3.634 14.490 1.00 93.94 89 THR A N 1
ATOM 691 C CA . THR A 1 89 ? 2.737 -4.970 15.105 1.00 93.94 89 THR A CA 1
ATOM 692 C C . THR A 1 89 ? 1.546 -5.812 14.643 1.00 93.94 89 THR A C 1
ATOM 694 O O . THR A 1 89 ? 1.714 -6.965 14.252 1.00 93.94 89 THR A O 1
ATOM 697 N N . ALA A 1 90 ? 0.340 -5.237 14.606 1.00 94.69 90 ALA A N 1
ATOM 698 C CA . ALA A 1 90 ? -0.847 -5.919 14.091 1.00 94.69 90 ALA A CA 1
ATOM 699 C C . ALA A 1 90 ? -0.717 -6.259 12.595 1.00 94.69 90 ALA A C 1
ATOM 701 O O . ALA A 1 90 ? -1.099 -7.348 12.165 1.00 94.69 90 ALA A O 1
ATOM 702 N N . ALA A 1 91 ? -0.128 -5.362 11.797 1.00 94.38 91 ALA A N 1
ATOM 703 C CA . ALA A 1 91 ? 0.150 -5.620 10.386 1.00 94.38 91 ALA A CA 1
ATOM 704 C C . ALA A 1 91 ? 1.160 -6.763 10.192 1.00 94.38 91 ALA A C 1
ATOM 706 O O . ALA A 1 91 ? 0.995 -7.566 9.275 1.00 94.38 91 ALA A O 1
ATOM 707 N N . GLN A 1 92 ? 2.173 -6.873 11.057 1.00 94.56 92 GLN A N 1
ATOM 708 C CA . GLN A 1 92 ? 3.099 -8.009 11.061 1.00 94.56 92 GLN A CA 1
ATOM 709 C C . GLN A 1 92 ? 2.391 -9.318 11.440 1.00 94.56 92 GLN A C 1
ATOM 711 O O . GLN A 1 92 ? 2.576 -10.317 10.753 1.00 94.56 92 GLN A O 1
ATOM 716 N N . GLN A 1 93 ? 1.531 -9.307 12.464 1.00 93.75 93 GLN A N 1
ATOM 717 C CA . GLN A 1 93 ? 0.776 -10.492 12.903 1.00 93.75 93 GLN A CA 1
ATOM 718 C C . GLN A 1 93 ? -0.148 -11.060 11.816 1.00 93.75 93 GLN A C 1
ATOM 720 O O . GLN A 1 93 ? -0.312 -12.273 11.726 1.00 93.75 93 GLN A O 1
ATOM 725 N N . ILE A 1 94 ? -0.745 -10.197 10.988 1.00 92.44 94 ILE A N 1
ATOM 726 C CA . ILE A 1 94 ? -1.610 -10.604 9.865 1.00 92.44 94 ILE A CA 1
ATOM 727 C C . ILE A 1 94 ? -0.788 -10.892 8.590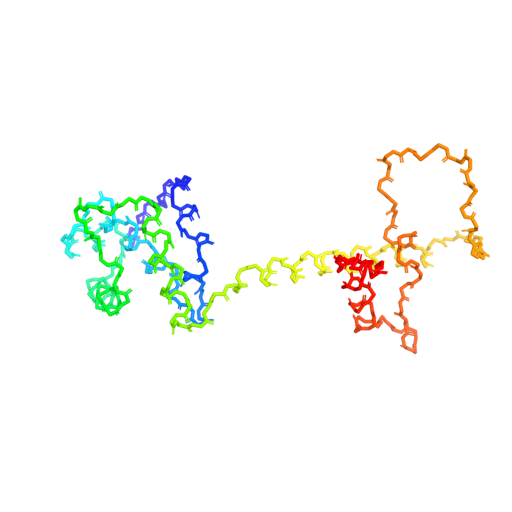 1.00 92.44 94 ILE A C 1
ATOM 729 O O . ILE A 1 94 ? -1.302 -11.473 7.638 1.00 92.44 94 ILE A O 1
ATOM 733 N N . GLY A 1 95 ? 0.496 -10.516 8.556 1.00 92.94 95 GLY A N 1
ATOM 734 C CA . GLY A 1 95 ? 1.369 -10.712 7.394 1.00 92.94 95 GLY A CA 1
ATOM 735 C C . GLY A 1 95 ? 1.154 -9.698 6.264 1.00 92.94 95 GLY A C 1
ATOM 736 O O . GLY A 1 95 ? 1.455 -9.989 5.111 1.00 92.94 95 GLY A O 1
ATOM 737 N N . VAL A 1 96 ? 0.627 -8.508 6.573 1.00 94.06 96 VAL A N 1
ATOM 738 C CA . VAL A 1 96 ? 0.363 -7.426 5.597 1.00 94.06 96 VAL A CA 1
ATOM 739 C C . VAL A 1 96 ? 1.385 -6.292 5.643 1.00 94.06 96 VAL A C 1
ATOM 741 O O . VAL A 1 96 ? 1.263 -5.322 4.898 1.00 94.06 96 VAL A O 1
ATOM 744 N N . SER A 1 97 ? 2.397 -6.392 6.502 1.00 92.88 97 SER A N 1
ATOM 745 C CA . SER A 1 97 ? 3.465 -5.393 6.587 1.00 92.88 97 SER A CA 1
ATOM 746 C C . SER A 1 97 ? 4.183 -5.226 5.238 1.00 92.88 97 SER A C 1
ATOM 748 O O . SER A 1 97 ? 4.593 -6.207 4.619 1.00 92.88 97 SER A O 1
ATOM 750 N N . GLY A 1 98 ? 4.319 -3.985 4.764 1.00 90.31 98 GLY A N 1
ATOM 751 C CA . GLY A 1 98 ? 5.020 -3.641 3.525 1.00 90.31 98 GLY A CA 1
ATOM 752 C C . GLY A 1 98 ? 4.202 -3.800 2.240 1.00 90.31 98 GLY A C 1
ATOM 753 O O . GLY A 1 98 ? 4.736 -3.563 1.153 1.00 90.31 98 GLY A O 1
ATOM 754 N N . VAL A 1 99 ? 2.917 -4.166 2.314 1.00 91.38 99 VAL A N 1
ATOM 755 C CA . VAL A 1 99 ? 2.073 -4.362 1.122 1.00 91.38 99 VAL A CA 1
ATOM 756 C C . VAL A 1 99 ? 1.905 -3.069 0.321 1.00 91.38 99 VAL A C 1
ATOM 758 O O . VAL A 1 99 ? 2.018 -3.101 -0.910 1.00 91.38 99 VAL A O 1
ATOM 761 N N . LEU A 1 100 ? 1.669 -1.926 0.972 1.00 90.25 100 LEU A N 1
ATOM 762 C CA . LEU A 1 100 ? 1.524 -0.649 0.270 1.00 90.25 100 LEU A CA 1
ATOM 763 C C . LEU A 1 100 ? 2.857 -0.173 -0.300 1.00 90.25 100 LEU A C 1
ATOM 765 O O . LEU A 1 100 ? 2.883 0.308 -1.430 1.00 90.25 100 LEU A O 1
ATOM 769 N N . ALA A 1 101 ? 3.966 -0.377 0.416 1.00 89.69 101 ALA A N 1
ATOM 770 C CA . ALA A 1 101 ? 5.302 -0.072 -0.094 1.00 89.69 101 ALA A CA 1
ATOM 771 C C . ALA A 1 101 ? 5.628 -0.902 -1.351 1.00 89.69 101 ALA A C 1
ATOM 773 O O . ALA A 1 101 ? 6.055 -0.358 -2.371 1.00 89.69 101 ALA A O 1
ATOM 774 N N . ALA A 1 102 ? 5.341 -2.207 -1.326 1.00 90.19 102 ALA A N 1
ATOM 775 C CA . ALA A 1 102 ? 5.515 -3.090 -2.477 1.00 90.19 102 ALA A CA 1
ATOM 776 C C . ALA A 1 102 ? 4.605 -2.699 -3.655 1.00 90.19 102 ALA A C 1
ATOM 778 O O . ALA A 1 102 ? 5.025 -2.741 -4.816 1.00 90.19 102 ALA A O 1
ATOM 779 N N . ARG A 1 103 ? 3.360 -2.289 -3.375 1.00 91.00 103 ARG A N 1
ATOM 780 C CA . ARG A 1 103 ? 2.421 -1.788 -4.388 1.00 91.00 103 ARG A CA 1
ATOM 781 C C . ARG A 1 103 ? 2.900 -0.471 -4.998 1.00 91.00 103 ARG A C 1
ATOM 783 O O . ARG A 1 103 ? 2.888 -0.338 -6.219 1.00 91.00 103 ARG A O 1
ATOM 790 N N . ALA A 1 104 ? 3.363 0.468 -4.177 1.00 90.81 104 ALA A N 1
ATOM 791 C CA . ALA A 1 104 ? 3.917 1.736 -4.632 1.00 90.81 104 ALA A CA 1
ATOM 792 C C . ALA A 1 104 ? 5.128 1.500 -5.542 1.00 90.81 104 ALA A C 1
ATOM 794 O O . ALA A 1 104 ? 5.156 2.005 -6.663 1.00 90.81 104 ALA A O 1
ATOM 795 N N . LEU A 1 105 ? 6.075 0.655 -5.120 1.00 90.44 105 LEU A N 1
ATOM 796 C CA . LEU A 1 105 ? 7.233 0.286 -5.934 1.00 90.44 105 LEU A CA 1
ATOM 797 C C . LEU A 1 105 ? 6.807 -0.293 -7.288 1.00 90.44 105 LEU A C 1
ATOM 799 O O . LEU A 1 105 ? 7.291 0.156 -8.328 1.00 90.44 105 LEU A O 1
ATOM 803 N N . ARG A 1 106 ? 5.853 -1.233 -7.282 1.00 91.38 106 ARG A N 1
ATOM 804 C CA . ARG A 1 106 ? 5.301 -1.835 -8.501 1.00 91.38 106 ARG A CA 1
ATOM 805 C C . ARG A 1 106 ? 4.723 -0.786 -9.444 1.00 91.38 106 ARG A C 1
ATOM 807 O O . ARG A 1 106 ? 5.055 -0.810 -10.625 1.00 91.38 106 ARG A O 1
ATOM 814 N N . HIS A 1 107 ? 3.913 0.140 -8.935 1.00 92.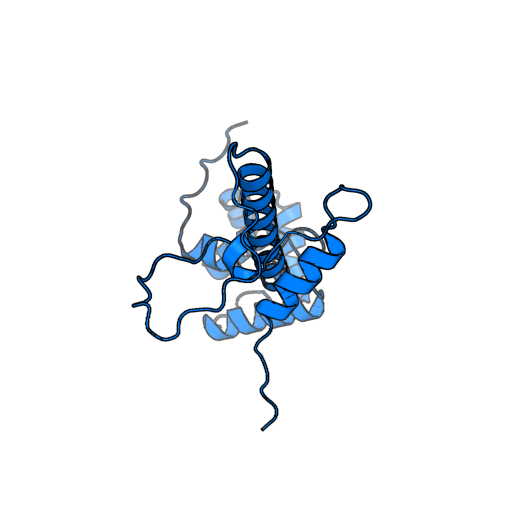25 107 HIS A N 1
ATOM 815 C CA . HIS A 1 107 ? 3.318 1.194 -9.752 1.00 92.25 107 HIS A CA 1
ATOM 816 C C . HIS A 1 107 ? 4.360 2.138 -10.336 1.00 92.25 107 HIS A C 1
ATOM 818 O O . HIS A 1 107 ? 4.247 2.515 -11.500 1.00 92.25 107 HIS A O 1
ATOM 824 N N . VAL A 1 108 ? 5.399 2.497 -9.578 1.00 91.62 108 VAL A N 1
ATOM 825 C CA . VAL A 1 108 ? 6.469 3.323 -10.146 1.00 91.62 108 VAL A CA 1
ATOM 826 C C . VAL A 1 108 ? 7.198 2.557 -11.254 1.00 91.62 108 VAL A C 1
ATOM 828 O O . VAL A 1 108 ? 7.383 3.107 -12.335 1.00 91.62 108 VAL A O 1
ATOM 831 N N . THR A 1 109 ? 7.536 1.279 -11.044 1.00 90.94 109 THR A N 1
ATOM 832 C CA . THR A 1 109 ? 8.145 0.441 -12.093 1.00 90.94 109 THR A CA 1
ATOM 833 C C . THR A 1 109 ? 7.249 0.326 -13.331 1.00 90.94 109 THR A C 1
ATOM 835 O O . THR A 1 109 ? 7.733 0.420 -14.454 1.00 90.94 109 THR A O 1
ATOM 838 N N . GLU A 1 110 ? 5.940 0.149 -13.160 1.00 93.19 110 GLU A N 1
ATOM 839 C CA . GLU A 1 110 ? 4.984 0.069 -14.271 1.00 93.19 110 GLU A CA 1
ATOM 840 C C . GLU A 1 110 ? 4.890 1.378 -15.053 1.00 93.19 110 GLU A C 1
ATOM 842 O O . GLU A 1 110 ? 4.889 1.351 -16.283 1.00 93.19 110 GLU A O 1
ATOM 847 N N . ARG A 1 111 ? 4.885 2.524 -14.361 1.00 93.25 111 ARG A N 1
ATOM 848 C CA . ARG A 1 111 ? 4.914 3.846 -15.001 1.00 93.25 111 ARG A CA 1
ATOM 849 C C . ARG A 1 111 ? 6.175 4.037 -15.839 1.00 93.25 111 ARG A C 1
ATOM 851 O O . ARG A 1 111 ? 6.087 4.539 -16.956 1.00 93.25 111 ARG A O 1
ATOM 858 N N . GLU A 1 112 ? 7.328 3.602 -15.340 1.00 91.88 112 GLU A N 1
ATOM 859 C CA . GLU A 1 112 ? 8.595 3.671 -16.077 1.00 91.88 112 GLU A CA 1
ATOM 860 C C . GLU A 1 112 ? 8.598 2.756 -17.305 1.00 91.88 112 GLU A C 1
ATOM 862 O O . GLU A 1 112 ? 8.996 3.181 -18.390 1.00 91.88 112 GLU A O 1
ATOM 867 N N . LEU A 1 113 ? 8.104 1.522 -17.166 1.00 93.38 113 LEU A N 1
ATOM 868 C CA . LEU A 1 113 ? 7.972 0.584 -18.283 1.00 93.38 113 LEU A CA 1
ATOM 869 C C . LEU A 1 113 ? 7.026 1.115 -19.359 1.00 93.38 113 LEU A C 1
ATOM 871 O O . LEU A 1 113 ? 7.334 1.025 -20.548 1.00 93.38 113 LEU A O 1
ATOM 875 N N . PHE A 1 114 ? 5.894 1.687 -18.947 1.00 92.56 114 PHE A N 1
ATOM 876 C CA . PHE A 1 114 ? 4.940 2.308 -19.855 1.00 92.56 114 PHE A CA 1
ATOM 877 C C . PHE A 1 114 ? 5.567 3.495 -20.589 1.00 92.56 114 PHE A C 1
ATOM 879 O O . PHE A 1 114 ? 5.513 3.551 -21.816 1.00 92.56 114 PHE A O 1
ATOM 886 N N . ALA A 1 115 ? 6.228 4.404 -19.868 1.00 92.12 115 ALA A N 1
ATOM 887 C CA . ALA A 1 115 ? 6.916 5.543 -20.471 1.00 92.12 115 ALA A CA 1
ATOM 888 C C . ALA A 1 115 ? 8.009 5.096 -21.460 1.00 92.12 115 ALA A C 1
ATOM 890 O O . ALA A 1 115 ? 8.142 5.665 -22.545 1.00 92.12 115 ALA A O 1
ATOM 891 N N . TRP A 1 116 ? 8.759 4.040 -21.126 1.00 92.81 116 TRP A N 1
ATOM 892 C CA . TRP A 1 116 ? 9.778 3.471 -22.006 1.00 92.81 116 TRP A CA 1
ATOM 893 C C . TRP A 1 116 ? 9.196 2.854 -23.274 1.00 92.81 116 TRP A C 1
ATOM 895 O O . TRP A 1 116 ? 9.690 3.128 -24.370 1.00 92.81 116 TRP A O 1
ATOM 905 N N . TRP A 1 117 ? 8.119 2.081 -23.152 1.00 92.69 117 TRP A N 1
ATOM 906 C CA . TRP A 1 117 ? 7.450 1.501 -24.310 1.00 92.69 117 TRP A CA 1
ATOM 907 C C . TRP A 1 117 ? 6.816 2.565 -25.214 1.00 92.69 117 TRP A C 1
ATOM 909 O O . TRP A 1 117 ? 6.957 2.499 -26.435 1.00 92.69 117 TRP A O 1
ATOM 919 N N . THR A 1 118 ? 6.189 3.590 -24.638 1.00 92.25 118 THR A N 1
ATOM 920 C CA . THR A 1 118 ? 5.615 4.706 -25.403 1.00 92.25 118 THR A CA 1
ATOM 921 C C . THR A 1 118 ? 6.698 5.454 -26.185 1.00 92.25 118 THR A C 1
ATOM 923 O O . THR A 1 118 ? 6.557 5.645 -27.393 1.00 92.25 118 THR A O 1
ATOM 926 N N . ALA A 1 119 ? 7.837 5.761 -25.554 1.00 90.00 119 ALA A N 1
ATOM 927 C CA . ALA A 1 119 ? 8.979 6.379 -26.233 1.00 90.00 119 ALA A CA 1
ATOM 928 C C . ALA A 1 119 ? 9.563 5.491 -27.355 1.00 90.00 119 ALA A C 1
ATOM 930 O O . ALA A 1 119 ? 9.998 5.984 -28.400 1.00 90.00 119 ALA A O 1
ATOM 931 N N . GLU A 1 120 ? 9.576 4.167 -27.166 1.00 90.25 120 GLU A N 1
ATOM 932 C CA . GLU A 1 120 ? 9.972 3.207 -28.200 1.00 90.25 120 GLU A CA 1
ATOM 933 C C . GLU A 1 120 ? 9.007 3.233 -29.394 1.00 90.25 120 GLU A C 1
ATOM 935 O O . GLU A 1 120 ? 9.457 3.276 -30.542 1.00 90.25 120 GLU A O 1
ATOM 940 N N . LEU A 1 121 ? 7.695 3.231 -29.144 1.00 90.50 121 LEU A N 1
ATOM 941 C CA . LEU A 1 121 ? 6.674 3.293 -30.189 1.00 90.50 121 LEU A CA 1
ATOM 942 C C . LEU A 1 121 ? 6.745 4.596 -30.982 1.00 90.50 121 LEU A C 1
ATOM 944 O O . LEU A 1 121 ? 6.714 4.559 -32.213 1.00 90.50 121 LEU A O 1
ATOM 948 N N . GLU A 1 122 ? 6.899 5.731 -30.303 1.00 90.00 122 GLU A N 1
ATOM 949 C CA . GLU A 1 122 ? 7.112 7.019 -30.960 1.00 90.00 122 GLU A CA 1
ATOM 950 C C . GLU A 1 122 ? 8.337 6.979 -31.872 1.00 90.00 122 GLU A C 1
ATOM 952 O O . GLU A 1 122 ? 8.247 7.327 -33.048 1.00 90.00 122 GLU A O 1
ATOM 957 N N . TRP A 1 123 ? 9.478 6.491 -31.373 1.00 85.94 123 TRP A N 1
ATOM 958 C CA . TRP A 1 123 ? 10.689 6.370 -32.183 1.00 85.94 123 TRP A CA 1
ATOM 959 C C . TRP A 1 123 ? 10.492 5.455 -33.399 1.00 85.94 123 TRP A C 1
ATOM 961 O O . TRP A 1 123 ? 11.011 5.736 -34.481 1.00 85.94 123 TRP A O 1
ATOM 971 N N . ARG A 1 124 ? 9.729 4.364 -33.257 1.00 86.44 124 ARG A N 1
ATOM 972 C CA . ARG A 1 124 ? 9.436 3.450 -34.372 1.00 86.44 124 ARG A CA 1
ATOM 973 C C . ARG A 1 124 ? 8.605 4.118 -35.460 1.00 86.44 124 ARG A C 1
ATOM 975 O O . ARG A 1 124 ? 8.912 3.884 -36.631 1.00 86.44 124 ARG A O 1
ATOM 982 N N . ARG A 1 125 ? 7.618 4.930 -35.064 1.00 88.62 125 ARG A N 1
ATOM 983 C CA . ARG A 1 125 ? 6.702 5.670 -35.946 1.00 88.62 125 ARG A CA 1
ATOM 984 C C . ARG A 1 125 ? 7.351 6.878 -36.626 1.00 88.62 125 ARG A C 1
ATOM 986 O O . ARG A 1 125 ? 6.874 7.285 -37.678 1.00 88.62 125 ARG A O 1
ATOM 993 N N . ARG A 1 126 ? 8.425 7.446 -36.063 1.00 85.94 126 ARG A N 1
ATOM 994 C CA . ARG A 1 126 ? 9.097 8.625 -36.638 1.00 85.94 126 ARG A CA 1
ATOM 995 C C . ARG A 1 126 ? 9.678 8.328 -38.038 1.00 85.94 126 ARG A C 1
ATOM 997 O O . ARG A 1 126 ? 10.527 7.434 -38.158 1.00 85.94 126 ARG A O 1
ATOM 1004 N N . PRO A 1 127 ? 9.274 9.079 -39.081 1.00 79.44 127 PRO A N 1
ATOM 1005 C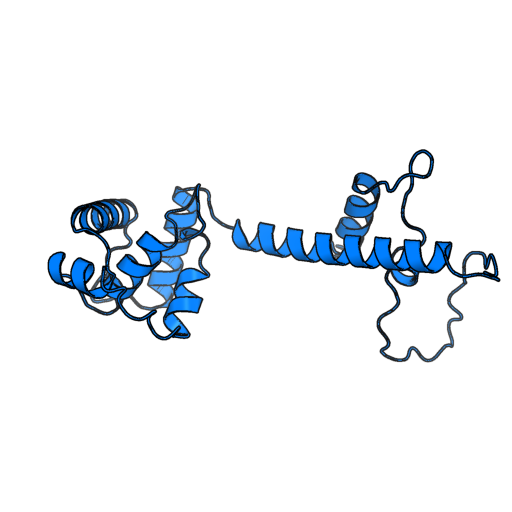 CA . PRO A 1 127 ? 9.885 8.993 -40.406 1.00 79.44 127 PRO A CA 1
ATOM 1006 C C . PRO A 1 127 ? 11.300 9.599 -40.399 1.00 79.44 127 PRO A C 1
ATOM 1008 O O . PRO A 1 127 ? 11.648 10.381 -39.517 1.00 79.44 127 PRO A O 1
ATOM 1011 N N . GLY A 1 128 ? 12.152 9.211 -41.356 1.00 74.75 128 GLY A N 1
ATOM 1012 C CA . GLY A 1 128 ? 13.495 9.800 -41.521 1.00 74.75 128 GLY A CA 1
ATOM 1013 C C . GLY A 1 128 ? 14.493 9.510 -40.389 1.00 74.75 128 GLY A C 1
ATOM 1014 O O . GLY A 1 128 ? 15.494 10.211 -40.239 1.00 74.75 128 GLY A O 1
ATOM 1015 N N . LYS A 1 129 ? 14.240 8.486 -39.563 1.00 70.19 129 LYS A N 1
ATOM 1016 C CA . LYS A 1 129 ? 15.087 8.149 -38.411 1.00 70.19 129 LYS A CA 1
ATOM 1017 C C . LYS A 1 129 ? 16.524 7.815 -38.832 1.00 70.19 129 LYS A C 1
ATOM 1019 O O . LYS A 1 129 ? 16.785 6.775 -39.436 1.00 70.19 129 LYS A O 1
ATOM 1024 N N . LYS A 1 130 ? 17.486 8.656 -38.432 1.00 63.06 130 LYS A N 1
ATOM 1025 C CA . LYS A 1 130 ? 18.909 8.296 -38.480 1.00 63.06 130 LYS A CA 1
ATOM 1026 C C . LYS A 1 130 ? 19.123 7.110 -37.537 1.00 63.06 130 LYS A C 1
ATOM 1028 O O . LYS A 1 130 ? 18.841 7.207 -36.341 1.00 63.06 130 LYS A O 1
ATOM 1033 N N . ARG A 1 131 ? 19.617 5.984 -38.065 1.00 59.22 131 ARG A N 1
ATOM 1034 C CA . ARG A 1 131 ? 20.110 4.846 -37.270 1.00 59.22 131 ARG A CA 1
ATOM 1035 C C . ARG A 1 131 ? 21.415 5.266 -36.583 1.00 59.22 131 ARG A C 1
ATOM 1037 O O . ARG A 1 131 ? 22.483 4.782 -36.929 1.00 59.22 131 ARG A O 1
ATOM 1044 N N . SER A 1 132 ? 21.361 6.236 -35.671 1.00 53.03 132 SER A N 1
ATOM 1045 C CA . SER A 1 132 ? 22.532 6.566 -34.865 1.00 53.03 1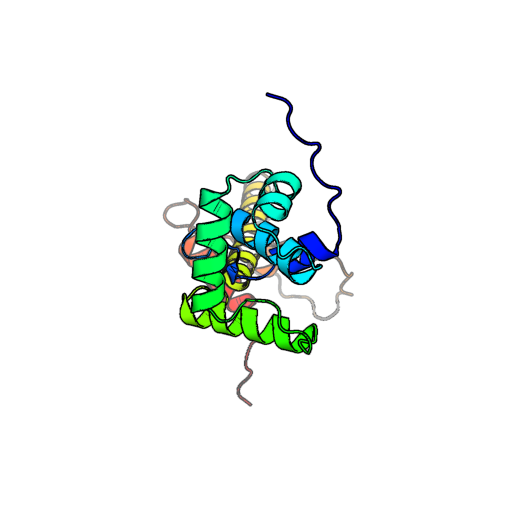32 SER A CA 1
ATOM 1046 C C . SER A 1 132 ? 22.854 5.350 -34.005 1.00 53.03 132 SER A C 1
ATOM 1048 O O . SER A 1 132 ? 22.016 4.919 -33.211 1.00 53.03 132 SER A O 1
ATOM 1050 N N . GLY A 1 133 ? 24.053 4.799 -34.208 1.00 53.75 133 GLY A N 1
ATOM 1051 C CA . GLY A 1 133 ? 24.678 3.823 -33.320 1.00 53.75 133 GLY A CA 1
ATOM 1052 C C . GLY A 1 133 ? 24.900 4.392 -31.911 1.00 53.75 133 GLY A C 1
ATOM 1053 O O . GLY A 1 133 ? 24.408 5.484 -31.606 1.00 53.75 133 GLY A O 1
ATOM 1054 N N . PRO A 1 134 ? 25.621 3.671 -31.035 1.00 46.38 134 PRO A N 1
ATOM 1055 C CA . PRO A 1 134 ? 25.781 4.053 -29.637 1.00 46.38 134 PRO A CA 1
ATOM 1056 C C . PRO A 1 134 ? 26.337 5.476 -29.564 1.00 46.38 134 PRO A C 1
ATOM 1058 O O . PRO A 1 134 ? 27.465 5.732 -29.989 1.00 46.38 134 PRO A O 1
ATOM 1061 N N . ARG A 1 135 ? 25.534 6.428 -29.077 1.00 54.53 135 ARG A N 1
ATOM 1062 C CA . ARG A 1 135 ? 26.031 7.777 -28.815 1.00 54.53 135 ARG A CA 1
ATOM 1063 C C . ARG A 1 135 ? 26.961 7.667 -27.620 1.00 54.53 135 ARG A C 1
ATOM 1065 O O . ARG A 1 135 ? 26.501 7.501 -26.496 1.00 54.53 135 ARG A O 1
ATOM 1072 N N . ARG A 1 136 ? 28.268 7.735 -27.883 1.00 48.06 136 ARG A N 1
ATOM 1073 C CA . ARG A 1 136 ? 29.255 8.078 -26.861 1.00 48.06 136 ARG A CA 1
ATOM 1074 C C . ARG A 1 136 ? 28.787 9.400 -26.259 1.00 48.06 136 ARG A C 1
ATOM 1076 O O . ARG A 1 136 ? 28.568 10.357 -27.002 1.00 48.06 136 ARG A O 1
ATOM 1083 N N . HIS A 1 137 ? 28.542 9.424 -24.954 1.00 49.75 137 HIS A N 1
ATOM 1084 C CA . HIS A 1 137 ? 28.336 10.677 -24.244 1.00 49.75 137 HIS A CA 1
ATOM 1085 C C . HIS A 1 137 ? 29.589 11.521 -24.494 1.00 49.75 137 HIS A C 1
ATOM 1087 O O . HIS A 1 137 ? 30.681 11.112 -24.105 1.00 49.75 137 HIS A O 1
ATOM 1093 N N . ALA A 1 138 ? 29.459 12.624 -25.231 1.00 48.56 138 ALA A N 1
ATOM 1094 C CA . ALA A 1 138 ? 30.526 13.610 -25.285 1.00 48.56 138 ALA A CA 1
ATOM 1095 C C . ALA A 1 138 ? 30.670 14.145 -23.857 1.00 48.56 138 ALA A C 1
ATOM 1097 O O . ALA A 1 138 ? 29.686 14.619 -23.288 1.00 48.56 138 ALA A O 1
ATOM 1098 N N . SER A 1 139 ? 31.856 13.986 -23.275 1.00 52.22 139 SER A N 1
ATOM 1099 C CA . SER A 1 139 ? 32.172 14.323 -21.881 1.00 52.22 139 SER A CA 1
ATOM 1100 C C . SER A 1 139 ? 31.927 15.793 -21.529 1.00 52.22 139 SER A C 1
ATOM 1102 O O . SER A 1 139 ? 31.817 16.114 -20.352 1.00 52.22 139 SER A O 1
ATOM 1104 N N . ASP A 1 140 ? 31.772 16.656 -22.539 1.00 53.41 140 ASP A N 1
ATOM 1105 C CA . ASP A 1 140 ? 31.822 18.114 -22.388 1.00 53.41 140 ASP A CA 1
ATOM 1106 C C . ASP A 1 140 ? 30.468 18.796 -22.668 1.00 53.41 140 ASP A C 1
ATOM 1108 O O . ASP A 1 140 ? 30.376 20.020 -22.762 1.00 53.41 140 ASP A O 1
ATOM 1112 N N . ALA A 1 141 ? 29.387 18.025 -22.828 1.00 59.34 141 ALA A N 1
ATOM 1113 C CA . ALA A 1 141 ? 28.056 18.599 -22.998 1.00 59.34 141 ALA A CA 1
ATOM 1114 C C . ALA A 1 141 ? 27.493 19.040 -21.640 1.00 59.34 141 ALA A C 1
ATOM 1116 O O . ALA A 1 141 ? 27.233 18.207 -20.771 1.00 59.34 141 ALA A O 1
ATOM 1117 N N . ILE A 1 142 ? 27.251 20.346 -21.482 1.00 55.88 142 ILE A N 1
ATOM 1118 C CA . ILE A 1 142 ? 26.513 20.909 -20.345 1.00 55.88 142 ILE A CA 1
ATOM 1119 C C . ILE A 1 142 ? 25.152 20.207 -20.280 1.00 55.88 142 ILE A C 1
ATOM 1121 O O . ILE A 1 142 ? 24.290 20.395 -21.143 1.00 55.88 142 ILE A O 1
ATOM 1125 N N . ALA A 1 143 ? 24.974 19.351 -19.276 1.00 59.44 143 ALA A N 1
ATOM 1126 C CA . ALA A 1 143 ? 23.724 18.651 -19.051 1.00 59.44 143 ALA A CA 1
ATOM 1127 C C . ALA A 1 143 ? 22.689 19.667 -18.562 1.00 59.44 143 ALA A C 1
ATOM 1129 O O . ALA A 1 143 ? 22.676 20.049 -17.394 1.00 59.44 143 ALA A O 1
ATOM 1130 N N . LEU A 1 144 ? 21.809 20.115 -19.460 1.00 60.28 144 LEU A N 1
ATOM 1131 C CA . LEU A 1 144 ? 20.567 20.743 -19.025 1.00 60.28 144 LEU A CA 1
ATOM 1132 C C . LEU A 1 144 ? 19.831 19.748 -18.109 1.00 60.28 144 LEU A C 1
ATOM 1134 O O . LEU A 1 144 ? 19.853 18.547 -18.403 1.00 60.28 144 LEU A O 1
ATOM 1138 N N . PRO A 1 145 ? 19.141 20.202 -17.048 1.00 58.53 145 PRO A N 1
ATOM 1139 C CA . PRO A 1 145 ? 18.309 19.352 -16.197 1.00 58.53 145 PRO A CA 1
ATOM 1140 C C . PRO A 1 145 ? 17.011 18.951 -16.923 1.00 58.53 145 PRO A C 1
ATOM 1142 O O . PRO A 1 145 ? 15.908 19.096 -16.410 1.00 58.53 145 PRO A O 1
ATOM 1145 N N . ILE A 1 146 ? 17.129 18.478 -18.162 1.00 61.69 146 ILE A N 1
ATOM 1146 C CA . ILE A 1 146 ? 16.045 17.859 -18.909 1.00 61.69 146 ILE A CA 1
ATOM 1147 C C . ILE A 1 146 ? 16.135 16.376 -18.592 1.00 61.69 146 ILE A C 1
ATOM 1149 O O . ILE A 1 146 ? 17.153 15.735 -18.871 1.00 61.69 146 ILE A O 1
ATOM 1153 N N . GLU A 1 147 ? 15.078 15.821 -18.003 1.00 64.25 147 GLU A N 1
ATOM 1154 C CA . GLU A 1 147 ? 15.011 14.386 -17.762 1.00 64.25 147 GLU A CA 1
ATOM 1155 C C . GLU A 1 147 ? 15.272 13.632 -19.071 1.00 64.25 147 GLU A C 1
ATOM 1157 O O . GLU A 1 147 ? 14.539 13.757 -20.057 1.00 64.25 147 GLU A O 1
ATOM 1162 N N . ALA A 1 148 ? 16.358 12.854 -19.096 1.00 70.62 148 ALA A N 1
ATOM 1163 C CA . ALA A 1 148 ? 16.695 12.046 -20.254 1.00 70.62 148 ALA A CA 1
ATOM 1164 C C . ALA A 1 148 ? 15.515 11.122 -20.584 1.00 70.62 148 ALA A C 1
ATOM 1166 O O . ALA A 1 148 ? 15.031 10.400 -19.709 1.00 70.62 148 ALA A O 1
ATOM 1167 N N . SER A 1 149 ? 15.078 11.125 -21.852 1.00 79.06 149 SER A N 1
ATOM 1168 C CA . SER A 1 149 ? 13.977 10.259 -22.294 1.00 79.06 149 SER A CA 1
ATOM 1169 C C . SER A 1 149 ? 14.218 8.807 -21.849 1.00 79.06 149 SER A C 1
ATOM 1171 O O . SER A 1 149 ? 15.368 8.355 -21.872 1.00 79.06 149 SER A O 1
ATOM 1173 N N . PRO A 1 150 ? 13.180 8.025 -21.510 1.00 82.19 150 PRO A N 1
ATOM 1174 C CA . PRO A 1 150 ? 13.356 6.638 -21.075 1.00 82.19 150 PRO A CA 1
ATOM 1175 C C . PRO A 1 150 ? 14.188 5.782 -22.044 1.00 82.19 150 PRO A C 1
ATOM 1177 O O . PRO A 1 150 ? 14.979 4.946 -21.618 1.00 82.19 150 PRO A O 1
ATOM 1180 N N . ARG A 1 151 ? 14.088 6.040 -23.357 1.00 80.12 151 ARG A N 1
ATOM 1181 C CA . ARG A 1 151 ? 14.917 5.384 -24.382 1.00 80.12 151 ARG A CA 1
ATOM 1182 C C . ARG A 1 151 ? 16.395 5.796 -24.315 1.00 80.12 151 ARG A C 1
ATOM 1184 O O . ARG A 1 151 ? 17.261 4.985 -24.618 1.00 80.12 151 ARG A O 1
ATOM 1191 N N . ALA A 1 152 ? 16.700 7.035 -23.935 1.00 80.19 152 ALA A N 1
ATOM 1192 C CA . ALA A 1 152 ? 18.074 7.470 -23.675 1.00 80.19 152 ALA A CA 1
ATOM 1193 C C . ALA A 1 152 ? 18.623 6.875 -22.367 1.00 80.19 152 ALA A C 1
ATOM 1195 O O . ALA A 1 152 ? 19.804 6.558 -22.299 1.00 80.19 152 ALA A O 1
ATOM 1196 N N . ARG A 1 153 ? 17.761 6.684 -21.358 1.00 82.75 153 ARG A N 1
ATOM 1197 C CA . ARG A 1 153 ? 18.127 6.125 -20.048 1.00 82.75 153 ARG A CA 1
ATOM 1198 C C . ARG A 1 153 ? 18.367 4.612 -20.081 1.00 82.75 153 ARG A C 1
ATOM 1200 O O . ARG A 1 153 ? 19.380 4.147 -19.575 1.00 82.75 153 ARG A O 1
ATOM 1207 N N . TYR A 1 154 ? 17.440 3.848 -20.658 1.00 83.69 154 TYR A N 1
ATOM 1208 C CA . TYR A 1 154 ? 17.463 2.377 -20.650 1.00 83.69 154 TYR A CA 1
ATOM 1209 C C . TYR A 1 154 ? 17.892 1.763 -21.992 1.00 83.69 154 TYR A C 1
ATOM 1211 O O . TYR A 1 154 ? 18.096 0.555 -22.088 1.00 83.69 154 TYR A O 1
ATOM 1219 N N . GLY A 1 155 ? 18.021 2.575 -23.045 1.00 86.38 155 GLY A N 1
ATOM 1220 C CA . GLY A 1 155 ? 18.306 2.109 -24.399 1.00 86.38 155 GLY A CA 1
ATOM 1221 C C . GLY A 1 155 ? 17.058 1.648 -25.159 1.00 86.38 155 GLY A C 1
ATOM 1222 O O . GLY A 1 155 ? 15.933 2.099 -24.924 1.00 86.38 155 GLY A O 1
ATOM 1223 N N . ARG A 1 156 ? 17.261 0.755 -26.134 1.00 89.38 156 ARG A N 1
ATOM 1224 C CA . ARG A 1 156 ? 16.178 0.158 -26.933 1.00 89.38 156 ARG A CA 1
ATOM 1225 C C . ARG A 1 156 ? 15.342 -0.787 -26.068 1.00 89.38 156 ARG A C 1
ATOM 1227 O O . ARG A 1 156 ? 15.908 -1.629 -25.377 1.00 89.38 156 ARG A O 1
ATOM 1234 N N . PHE A 1 157 ? 14.016 -0.706 -26.179 1.00 90.31 157 PHE A N 1
ATOM 1235 C CA . PHE A 1 157 ? 13.120 -1.617 -25.465 1.00 90.31 157 PHE A CA 1
ATOM 1236 C C . PHE A 1 157 ? 13.333 -3.079 -25.925 1.00 90.31 157 PHE A C 1
ATOM 1238 O O . PHE A 1 157 ? 13.318 -3.328 -27.141 1.00 90.31 157 PHE A O 1
ATOM 1245 N N . PRO A 1 158 ? 13.524 -4.044 -25.002 1.00 91.94 158 PRO A N 1
ATOM 1246 C CA . PRO A 1 158 ? 13.690 -5.459 -25.328 1.00 91.94 158 PRO A CA 1
ATOM 1247 C C . PRO A 1 158 ? 12.516 -6.015 -26.135 1.00 91.94 158 PRO A C 1
ATOM 1249 O O . PRO A 1 158 ? 11.351 -5.762 -25.831 1.00 91.94 158 PRO A O 1
ATOM 1252 N N . THR A 1 159 ? 12.810 -6.800 -27.171 1.00 91.25 159 THR A N 1
ATOM 1253 C CA . THR A 1 159 ? 11.771 -7.447 -27.979 1.00 91.25 159 THR A CA 1
ATOM 1254 C C . THR A 1 159 ? 12.106 -8.894 -28.278 1.00 91.25 159 THR A C 1
ATOM 1256 O O . THR A 1 159 ? 13.217 -9.164 -28.730 1.00 91.25 159 THR A O 1
ATOM 1259 N N . ILE A 1 160 ? 11.120 -9.780 -28.148 1.00 90.25 160 ILE A N 1
ATOM 1260 C CA . ILE A 1 160 ? 11.193 -11.185 -28.565 1.00 90.25 160 ILE A CA 1
ATOM 1261 C C . ILE A 1 160 ? 10.282 -11.348 -29.785 1.00 90.25 160 ILE A C 1
ATOM 1263 O O . ILE A 1 160 ? 9.098 -11.017 -29.726 1.00 90.25 160 ILE A O 1
ATOM 1267 N N . GLY A 1 161 ? 10.836 -11.778 -30.923 1.00 83.44 161 GLY A N 1
ATOM 1268 C CA . GLY A 1 161 ? 10.063 -11.948 -32.164 1.00 83.44 161 GLY A CA 1
ATOM 1269 C C . GLY A 1 161 ? 9.351 -10.670 -32.639 1.00 83.44 161 GLY A C 1
ATOM 1270 O O . GLY A 1 161 ? 8.260 -10.733 -33.194 1.00 83.44 161 GLY A O 1
ATOM 1271 N N . GLY A 1 162 ? 9.915 -9.492 -32.347 1.00 79.94 162 GLY A N 1
ATOM 1272 C CA . GLY A 1 162 ? 9.323 -8.190 -32.684 1.00 79.94 162 GLY A CA 1
ATOM 1273 C C . GLY A 1 162 ? 8.249 -7.676 -31.713 1.00 79.94 162 GLY A C 1
ATOM 1274 O O . GLY A 1 162 ? 7.901 -6.495 -31.790 1.00 79.94 162 GLY A O 1
ATOM 1275 N N . ARG A 1 163 ? 7.782 -8.501 -30.764 1.00 85.31 163 ARG A N 1
ATOM 1276 C CA . ARG A 1 163 ? 6.841 -8.119 -29.695 1.00 85.31 163 ARG A CA 1
ATOM 1277 C C . ARG A 1 163 ? 7.578 -7.564 -28.475 1.00 85.31 163 ARG A C 1
ATOM 1279 O O . ARG A 1 163 ? 8.753 -7.863 -28.280 1.00 85.31 163 ARG A O 1
ATOM 1286 N N . ALA A 1 164 ? 6.899 -6.744 -27.672 1.00 89.31 164 ALA A N 1
ATOM 1287 C CA . ALA A 1 164 ? 7.463 -6.159 -26.455 1.00 89.31 164 ALA A CA 1
ATOM 1288 C C . ALA A 1 164 ? 7.750 -7.241 -25.403 1.00 89.31 164 ALA A C 1
ATOM 1290 O O . ALA A 1 164 ? 6.848 -7.983 -25.017 1.00 89.31 164 ALA A O 1
ATOM 1291 N N . ASP A 1 165 ? 8.993 -7.310 -24.925 1.00 93.81 165 ASP A N 1
ATOM 1292 C CA . ASP A 1 165 ? 9.388 -8.199 -23.832 1.00 93.81 165 ASP A CA 1
ATOM 1293 C C . ASP A 1 165 ? 9.420 -7.427 -22.506 1.00 93.81 165 ASP A C 1
ATOM 1295 O O . ASP A 1 165 ? 10.421 -6.816 -22.118 1.00 93.81 165 ASP A O 1
ATOM 1299 N N . TYR A 1 166 ? 8.286 -7.456 -21.804 1.00 91.62 166 TYR A N 1
ATOM 1300 C CA . TYR A 1 166 ? 8.126 -6.791 -20.512 1.00 91.62 166 TYR A CA 1
ATOM 1301 C C . TYR A 1 166 ? 8.883 -7.475 -19.372 1.00 91.62 166 TYR A C 1
ATOM 1303 O O . TYR A 1 166 ? 9.199 -6.806 -18.388 1.00 91.62 166 TYR A O 1
ATOM 1311 N N . ALA A 1 167 ? 9.193 -8.771 -19.477 1.00 92.06 167 ALA A N 1
ATOM 1312 C CA . ALA A 1 167 ? 9.913 -9.489 -18.429 1.00 92.06 167 ALA A CA 1
ATOM 1313 C C . ALA A 1 167 ? 11.368 -9.010 -18.366 1.00 92.06 167 ALA A C 1
ATOM 1315 O O . ALA A 1 167 ? 11.844 -8.577 -17.312 1.00 92.06 167 ALA A O 1
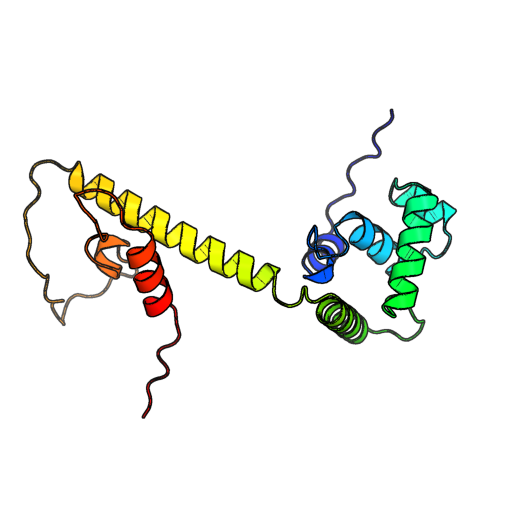ATOM 1316 N N . THR A 1 168 ? 12.044 -8.976 -19.518 1.00 92.25 168 THR A N 1
ATOM 1317 C CA . THR A 1 168 ? 13.405 -8.435 -19.611 1.00 92.25 168 THR A CA 1
ATOM 1318 C C . THR A 1 168 ? 13.434 -6.942 -19.303 1.00 92.25 168 THR A C 1
ATOM 1320 O O . THR A 1 168 ? 14.312 -6.489 -18.567 1.00 92.25 168 THR A O 1
ATOM 1323 N N . ALA A 1 169 ? 12.460 -6.172 -19.801 1.00 92.50 169 ALA A N 1
ATOM 1324 C CA . ALA A 1 169 ? 12.378 -4.740 -19.524 1.00 92.50 169 ALA A CA 1
ATOM 1325 C C . ALA A 1 169 ? 12.216 -4.450 -18.023 1.00 92.50 169 ALA A C 1
ATOM 1327 O O . ALA A 1 169 ? 12.916 -3.591 -17.485 1.00 92.50 169 ALA A O 1
ATOM 1328 N N . ARG A 1 170 ? 11.354 -5.202 -17.323 1.00 93.25 170 ARG A N 1
ATOM 1329 C CA . ARG A 1 170 ? 11.164 -5.075 -15.870 1.00 93.25 170 ARG A CA 1
ATOM 1330 C C . ARG A 1 170 ? 12.470 -5.329 -15.124 1.00 93.25 170 ARG A C 1
ATOM 1332 O O . ARG A 1 170 ? 12.829 -4.524 -14.275 1.00 93.25 170 ARG A O 1
ATOM 1339 N N . ARG A 1 171 ? 13.223 -6.371 -15.494 1.00 91.56 171 ARG A N 1
ATOM 1340 C CA . ARG A 1 171 ? 14.544 -6.654 -14.908 1.00 91.56 171 ARG A CA 1
ATOM 1341 C C . ARG A 1 171 ? 15.524 -5.490 -15.093 1.00 91.56 171 ARG A C 1
ATOM 1343 O O . ARG A 1 171 ? 16.223 -5.138 -14.151 1.00 91.56 171 ARG A O 1
ATOM 1350 N N . ILE A 1 172 ? 15.551 -4.863 -16.272 1.00 90.38 172 ILE A N 1
ATOM 1351 C CA . ILE A 1 172 ? 16.416 -3.700 -16.550 1.00 90.38 172 ILE A CA 1
ATOM 1352 C C . ILE A 1 172 ? 16.042 -2.509 -15.660 1.00 90.38 172 ILE A C 1
ATOM 1354 O O . ILE A 1 172 ? 16.920 -1.927 -15.026 1.00 90.38 172 ILE A O 1
ATOM 1358 N N . VAL A 1 173 ? 14.752 -2.171 -15.570 1.00 89.94 173 VAL A N 1
ATOM 1359 C CA . VAL A 1 173 ? 14.272 -1.052 -14.739 1.00 89.94 173 VAL A CA 1
ATOM 1360 C C . VAL A 1 173 ? 14.541 -1.313 -13.255 1.00 89.94 173 VAL A C 1
ATOM 1362 O O . VAL A 1 173 ? 15.053 -0.436 -12.561 1.00 89.94 173 VAL A O 1
ATOM 1365 N N . THR A 1 174 ? 14.266 -2.525 -12.765 1.00 88.62 174 THR A N 1
ATOM 1366 C CA . THR A 1 174 ? 14.543 -2.906 -11.373 1.00 88.62 174 THR A CA 1
ATOM 1367 C C . THR A 1 174 ? 16.040 -2.849 -11.055 1.00 88.62 174 THR A C 1
ATOM 1369 O O . THR A 1 174 ? 16.412 -2.290 -10.025 1.00 88.62 174 THR A O 1
ATOM 1372 N N . ASN A 1 175 ? 16.911 -3.340 -11.943 1.00 86.62 175 ASN A N 1
ATOM 1373 C CA . ASN A 1 175 ? 18.364 -3.261 -11.759 1.00 86.62 175 ASN A CA 1
ATOM 1374 C C . ASN A 1 175 ? 18.873 -1.815 -11.756 1.00 86.62 175 ASN A C 1
ATOM 1376 O O . ASN A 1 175 ? 19.770 -1.487 -10.990 1.00 86.62 175 ASN A O 1
ATOM 1380 N N . TYR A 1 176 ? 18.298 -0.948 -12.593 1.00 83.75 176 TYR A N 1
ATOM 1381 C CA . TYR A 1 176 ? 18.675 0.465 -12.648 1.00 83.75 176 TYR A CA 1
ATOM 1382 C C . TYR A 1 176 ? 18.308 1.223 -11.364 1.00 83.75 176 TYR A C 1
ATOM 1384 O O . TYR A 1 176 ? 18.990 2.172 -10.991 1.00 83.75 176 TYR A O 1
ATOM 1392 N N . ARG A 1 177 ? 17.222 0.818 -10.696 1.00 78.12 177 ARG A N 1
ATOM 1393 C CA . ARG A 1 177 ? 16.712 1.473 -9.479 1.00 78.12 177 ARG A CA 1
ATOM 1394 C C . ARG A 1 177 ? 17.182 0.847 -8.182 1.00 78.12 177 ARG A C 1
ATOM 1396 O O . ARG A 1 177 ? 17.053 1.475 -7.136 1.00 78.12 177 ARG A O 1
ATOM 1403 N N . SER A 1 178 ? 17.693 -0.376 -8.241 1.00 74.44 178 SER A N 1
ATOM 1404 C CA . SER A 1 178 ? 18.351 -0.974 -7.090 1.00 74.44 178 SER A CA 1
ATOM 1405 C C . SER A 1 178 ? 19.559 -0.102 -6.747 1.00 74.44 178 SER A C 1
ATOM 1407 O O . SER A 1 178 ? 20.330 0.224 -7.657 1.00 74.44 178 SER A O 1
ATOM 1409 N N . PRO A 1 179 ? 19.733 0.320 -5.481 1.00 56.41 179 PRO A N 1
ATOM 1410 C CA . PRO A 1 179 ? 20.935 1.034 -5.092 1.00 56.41 179 PRO A CA 1
ATOM 1411 C C . PRO A 1 179 ? 22.120 0.151 -5.475 1.00 56.41 179 PRO A C 1
ATOM 1413 O O . PRO A 1 179 ? 22.199 -1.007 -5.062 1.00 56.41 179 PRO A O 1
ATOM 1416 N N . ARG A 1 180 ? 23.014 0.672 -6.321 1.00 51.34 180 ARG A N 1
ATOM 1417 C CA . ARG A 1 180 ? 24.311 0.041 -6.548 1.00 51.34 180 ARG A CA 1
ATOM 1418 C C . ARG A 1 180 ? 25.022 0.069 -5.203 1.00 51.34 180 ARG A C 1
ATOM 1420 O O . ARG A 1 180 ? 25.613 1.083 -4.850 1.00 51.34 180 ARG A O 1
ATOM 1427 N N . ILE A 1 181 ? 24.929 -1.020 -4.443 1.00 45.03 181 ILE A N 1
ATOM 1428 C CA . ILE A 1 181 ? 25.879 -1.292 -3.372 1.00 45.03 181 ILE A CA 1
ATOM 1429 C C . ILE A 1 181 ? 27.199 -1.495 -4.110 1.00 45.03 181 ILE A C 1
ATOM 1431 O O . ILE A 1 181 ? 27.473 -2.563 -4.653 1.00 45.03 181 ILE A O 1
ATOM 1435 N N . LEU A 1 182 ? 27.941 -0.402 -4.268 1.00 39.28 182 LEU A N 1
ATOM 1436 C CA . LEU A 1 182 ? 29.320 -0.444 -4.706 1.00 39.28 182 LEU A CA 1
ATOM 1437 C C . LEU A 1 182 ? 30.061 -1.144 -3.571 1.00 39.28 182 LEU A C 1
ATOM 1439 O O . LEU A 1 182 ? 30.297 -0.546 -2.526 1.00 39.28 182 LEU A O 1
ATOM 1443 N N . ALA A 1 183 ? 30.327 -2.437 -3.750 1.00 35.09 183 ALA A N 1
ATOM 1444 C CA . ALA A 1 183 ? 31.350 -3.116 -2.979 1.00 35.09 183 ALA A CA 1
ATOM 1445 C C . ALA A 1 183 ? 32.664 -2.377 -3.267 1.00 35.09 183 ALA A C 1
ATOM 1447 O O . ALA A 1 183 ? 33.128 -2.376 -4.411 1.00 35.09 183 ALA A O 1
ATOM 1448 N N . ALA A 1 184 ? 33.156 -1.665 -2.257 1.00 35.75 184 ALA A N 1
ATOM 1449 C CA . ALA A 1 184 ? 34.505 -1.125 -2.193 1.00 35.75 184 ALA A CA 1
ATOM 1450 C C . ALA A 1 184 ? 35.374 -2.106 -1.406 1.00 35.75 184 ALA A C 1
ATOM 1452 O O . ALA A 1 184 ? 34.837 -2.694 -0.436 1.00 35.75 184 ALA A O 1
#

Foldseek 3Di:
DPPDPDPDPDPLLVVQCLFLQQDPPVHPHSLLSQLLSVQQVPDDDLVVSCVVSVHDSVSSVVSVVLCVVLVSGDDPPDDPVNNVVSSQSSCVVSVRHCVVVVVVVVVVLVVLLVQLVVVLVVQVPDPPDDPDDDPDPPPPDDDDPDPDRSCRVQNHADDDPNHGDVPVSSVSSVVVPPPPPPPD

Radius of gyration: 24.91 Å; chains: 1; bounding box: 66×33×70 Å